Protein AF-0000000084381155 (afdb_homodimer)

Secondary structure (DSSP, 8-state):
----HHHHHHHHHHHHTTSSSHHHHHHHHHHHHHHHHHTT-----GGGT---SSS-EEEEEEEETTTTEEEEEEEE-TT-EEEEE--TT--EEEEEEESEEEEEEEEEEEEETTEEEEEEEEEEEEETT-EEEE-TTS--EEEE---SSS-EEEEEEESS---EEEEEEE-TTS-EEEEEEE-----/----HHHHHHHHHHHHTTSSSHHHHHHHHHHHHHHHHHTT-----GGGT---SSS-EEEEEEEETTTTEEEEEEEE-TT-EEEEE--TT--EEEEEEESEEEEEEEEEEEEETTEEEEEEEEEEEEETT-EEEE-TTS--EEEE---SSS-EEEEEEESS---EEEEEEE-TTS-EEEEEEE-----

Structure (mmCIF, N/CA/C/O backbone):
data_AF-0000000084381155-model_v1
#
loop_
_entity.id
_entity.type
_entity.pdbx_description
1 polymer 'Cysteine dioxygenase'
#
loop_
_atom_site.group_PDB
_atom_site.id
_atom_site.type_symbol
_atom_site.label_atom_id
_atom_site.label_alt_id
_atom_site.label_comp_id
_atom_site.label_asym_id
_atom_site.label_entity_id
_atom_site.label_seq_id
_atom_site.pdbx_PDB_ins_code
_atom_site.Cartn_x
_atom_site.Cartn_y
_atom_site.Cartn_z
_atom_site.occupancy
_atom_site.B_iso_or_equiv
_atom_site.auth_seq_id
_atom_site.auth_comp_id
_atom_site.auth_asym_id
_atom_site.auth_atom_id
_atom_site.pdbx_PDB_model_num
ATOM 1 N N . MET A 1 1 ? 22.297 26.422 -3.588 1 32.41 1 MET A N 1
ATOM 2 C CA . MET A 1 1 ? 21.406 26.703 -2.465 1 32.41 1 MET A CA 1
ATOM 3 C C . MET A 1 1 ? 20.812 25.406 -1.917 1 32.41 1 MET A C 1
ATOM 5 O O . MET A 1 1 ? 20.344 24.547 -2.682 1 32.41 1 MET A O 1
ATOM 9 N N . SER A 1 2 ? 21.297 24.828 -0.887 1 40.78 2 SER A N 1
ATOM 10 C CA . SER A 1 2 ? 20.906 23.578 -0.254 1 40.78 2 SER A CA 1
ATOM 11 C C . SER A 1 2 ? 19.391 23.391 -0.283 1 40.78 2 SER A C 1
ATOM 13 O O . SER A 1 2 ? 18.656 24.141 0.372 1 40.78 2 SER A O 1
ATOM 15 N N . SER A 1 3 ? 18.766 23.188 -1.444 1 52.44 3 SER A N 1
ATOM 16 C CA . SER A 1 3 ? 17.328 23.188 -1.675 1 52.44 3 SER A CA 1
ATOM 17 C C . SER A 1 3 ? 16.594 22.5 -0.533 1 52.44 3 SER A C 1
ATOM 19 O O . SER A 1 3 ? 16.953 21.406 -0.113 1 52.44 3 SER A O 1
ATOM 21 N N . ASN A 1 4 ? 15.984 23.297 0.462 1 76.81 4 ASN A N 1
ATOM 22 C CA . ASN A 1 4 ? 15.227 22.859 1.631 1 76.81 4 ASN A CA 1
ATOM 23 C C . ASN A 1 4 ? 14.07 21.938 1.239 1 76.81 4 ASN A C 1
ATOM 25 O O . ASN A 1 4 ? 13.055 22.406 0.722 1 76.81 4 ASN A O 1
ATOM 29 N N . GLY A 1 5 ? 14.367 20.703 1.06 1 84.44 5 GLY A N 1
ATOM 30 C CA . GLY A 1 5 ? 13.414 19.688 0.633 1 84.44 5 GLY A CA 1
ATOM 31 C C . GLY A 1 5 ? 12.07 19.797 1.33 1 84.44 5 GLY A C 1
ATOM 32 O O . GLY A 1 5 ? 11.023 19.562 0.719 1 84.44 5 GLY A O 1
ATOM 33 N N . THR A 1 6 ? 12.102 20.328 2.506 1 89 6 THR A N 1
ATOM 34 C CA . THR A 1 6 ? 10.859 20.531 3.246 1 89 6 THR A CA 1
ATOM 35 C C . THR A 1 6 ? 10.039 21.656 2.643 1 89 6 THR A C 1
ATOM 37 O O . THR A 1 6 ? 8.82 21.562 2.516 1 89 6 THR A O 1
ATOM 40 N N . ALA A 1 7 ? 10.672 22.734 2.307 1 93.06 7 ALA A N 1
ATOM 41 C CA . ALA A 1 7 ? 10 23.844 1.646 1 93.06 7 ALA A CA 1
ATOM 42 C C . ALA A 1 7 ? 9.391 23.406 0.316 1 93.06 7 ALA A C 1
ATOM 44 O O . ALA A 1 7 ? 8.289 23.828 -0.037 1 93.06 7 ALA A O 1
ATOM 45 N N . GLU A 1 8 ? 10.172 22.641 -0.375 1 95.25 8 GLU A N 1
ATOM 46 C CA . GLU A 1 8 ? 9.672 22.125 -1.645 1 95.25 8 GLU A CA 1
ATOM 47 C C . GLU A 1 8 ? 8.453 21.234 -1.433 1 95.25 8 GLU A C 1
ATOM 49 O O . GLU A 1 8 ? 7.492 21.297 -2.201 1 95.25 8 GLU A O 1
ATOM 54 N N . LEU A 1 9 ? 8.477 20.391 -0.46 1 95.38 9 LEU A N 1
ATOM 55 C CA . LEU A 1 9 ? 7.324 19.547 -0.132 1 95.38 9 LEU A CA 1
ATOM 56 C C . LEU A 1 9 ? 6.094 20.406 0.151 1 95.38 9 LEU A C 1
ATOM 58 O O . LEU A 1 9 ? 5.012 20.125 -0.371 1 95.38 9 LEU A O 1
ATOM 62 N N . ILE A 1 10 ? 6.27 21.375 0.961 1 96.19 10 ILE A N 1
ATOM 63 C CA . ILE A 1 10 ? 5.164 22.266 1.331 1 96.19 10 ILE A CA 1
ATOM 64 C C . ILE A 1 10 ? 4.582 22.906 0.079 1 96.19 10 ILE A C 1
ATOM 66 O O . ILE A 1 10 ? 3.361 22.953 -0.095 1 96.19 10 ILE A O 1
ATOM 70 N N . ARG A 1 11 ? 5.406 23.375 -0.776 1 96.88 11 ARG A N 1
ATOM 71 C CA . ARG A 1 11 ? 4.957 23.984 -2.023 1 96.88 11 ARG A CA 1
ATOM 72 C C . ARG A 1 11 ? 4.137 23 -2.852 1 96.88 11 ARG A C 1
ATOM 74 O O . ARG A 1 11 ? 3.066 23.344 -3.355 1 96.88 11 ARG A O 1
ATOM 81 N N . LEU A 1 12 ? 4.605 21.859 -3.014 1 97.19 12 LEU A N 1
ATOM 82 C CA . LEU A 1 12 ? 3.947 20.844 -3.822 1 97.19 12 LEU A CA 1
ATOM 83 C C . LEU A 1 12 ? 2.609 20.438 -3.209 1 97.19 12 LEU A C 1
ATOM 85 O O . LEU A 1 12 ? 1.633 20.219 -3.928 1 97.19 12 LEU A O 1
ATOM 89 N N . VAL A 1 13 ? 2.555 20.312 -1.881 1 98.06 13 VAL A N 1
ATOM 90 C CA . VAL A 1 13 ? 1.302 20 -1.201 1 98.06 13 VAL A CA 1
ATOM 91 C C . VAL A 1 13 ? 0.294 21.125 -1.441 1 98.06 13 VAL A C 1
ATOM 93 O O . VAL A 1 13 ? -0.877 20.859 -1.73 1 98.06 13 VAL A O 1
ATOM 96 N N . GLU A 1 14 ? 0.704 22.328 -1.329 1 97.62 14 GLU A N 1
ATOM 97 C CA . GLU A 1 14 ? -0.17 23.484 -1.556 1 97.62 14 GLU A CA 1
ATOM 98 C C . GLU A 1 14 ? -0.752 23.453 -2.967 1 97.62 14 GLU A C 1
ATOM 100 O O . GLU A 1 14 ? -1.929 23.781 -3.162 1 97.62 14 GLU A O 1
ATOM 105 N N . GLU A 1 15 ? 0.039 23.125 -3.871 1 97.75 15 GLU A N 1
ATOM 106 C CA . GLU A 1 15 ? -0.428 23.016 -5.25 1 97.75 15 GLU A CA 1
ATOM 107 C C . GLU A 1 15 ? -1.426 21.859 -5.395 1 97.75 15 GLU A C 1
ATOM 109 O O . GLU A 1 15 ? -2.43 22 -6.098 1 97.75 15 GLU A O 1
ATOM 114 N N . ALA A 1 16 ? -1.156 20.797 -4.766 1 98.06 16 ALA A N 1
ATOM 115 C CA . ALA A 1 16 ? -1.975 19.594 -4.898 1 98.06 16 ALA A CA 1
ATOM 116 C C . ALA A 1 16 ? -3.361 19.812 -4.297 1 98.06 16 ALA A C 1
ATOM 118 O O . ALA A 1 16 ? -4.359 19.312 -4.832 1 98.06 16 ALA A O 1
ATOM 119 N N . VAL A 1 17 ? -3.445 20.469 -3.18 1 97.31 17 VAL A N 1
ATOM 120 C CA . VAL A 1 17 ? -4.715 20.609 -2.469 1 97.31 17 VAL A CA 1
ATOM 121 C C . VAL A 1 17 ? -5.652 21.516 -3.25 1 97.31 17 VAL A C 1
ATOM 123 O O . VAL A 1 17 ? -6.836 21.625 -2.93 1 97.31 17 VAL A O 1
ATOM 126 N N . ASP A 1 18 ? -5.168 22.172 -4.297 1 95.06 18 ASP A N 1
ATOM 127 C CA . ASP A 1 18 ? -5.988 23.031 -5.156 1 95.06 18 ASP A CA 1
ATOM 128 C C . ASP A 1 18 ? -6.676 22.203 -6.246 1 95.06 18 ASP A C 1
ATOM 130 O O . ASP A 1 18 ? -7.488 22.734 -7.008 1 95.06 18 ASP A O 1
ATOM 134 N N . GLN A 1 19 ? -6.406 20.969 -6.305 1 91.88 19 GLN A N 1
ATOM 135 C CA . GLN A 1 19 ? -7.031 20.109 -7.301 1 91.88 19 GLN A CA 1
ATOM 136 C C . GLN A 1 19 ? -8.523 19.938 -7.02 1 91.88 19 GLN A C 1
ATOM 138 O O . GLN A 1 19 ? -8.984 20.219 -5.918 1 91.88 19 GLN A O 1
ATOM 143 N N . ASP A 1 20 ? -9.203 19.359 -7.969 1 90.19 20 ASP A N 1
ATOM 144 C CA . ASP A 1 20 ? -10.656 19.359 -7.965 1 90.19 20 ASP A CA 1
ATOM 145 C C . ASP A 1 20 ? -11.211 18.188 -7.156 1 90.19 20 ASP A C 1
ATOM 147 O O . ASP A 1 20 ? -12.383 18.188 -6.785 1 90.19 20 ASP A O 1
ATOM 151 N N . SER A 1 21 ? -10.453 17.203 -7.016 1 93.5 21 SER A N 1
ATOM 152 C CA . SER A 1 21 ? -10.945 16.031 -6.305 1 93.5 21 SER A CA 1
ATOM 153 C C . SER A 1 21 ? -9.93 15.531 -5.281 1 93.5 21 SER A C 1
ATOM 155 O O . SER A 1 21 ? -8.727 15.734 -5.445 1 93.5 21 SER A O 1
ATOM 157 N N . VAL A 1 22 ? -10.414 14.898 -4.254 1 94.62 22 VAL A N 1
ATOM 158 C CA . VAL A 1 22 ? -9.57 14.312 -3.215 1 94.62 22 VAL A CA 1
ATOM 159 C C . VAL A 1 22 ? -8.633 13.273 -3.832 1 94.62 22 VAL A C 1
ATOM 161 O O . VAL A 1 22 ? -7.449 13.219 -3.494 1 94.62 22 VAL A O 1
ATOM 164 N N . ALA A 1 23 ? -9.18 12.484 -4.746 1 93.38 23 ALA A N 1
ATOM 165 C CA . ALA A 1 23 ? -8.391 11.438 -5.395 1 93.38 23 ALA A CA 1
ATOM 166 C C . ALA A 1 23 ? -7.188 12.031 -6.117 1 93.38 23 ALA A C 1
ATOM 168 O O . ALA A 1 23 ? -6.07 11.516 -6 1 93.38 23 ALA A O 1
ATOM 169 N N . ALA A 1 24 ? -7.387 13.078 -6.824 1 95.19 24 ALA A N 1
ATOM 170 C CA . ALA A 1 24 ? -6.301 13.742 -7.539 1 95.19 24 ALA A CA 1
ATOM 171 C C . ALA A 1 24 ? -5.297 14.352 -6.566 1 95.19 24 ALA A C 1
ATOM 173 O O . ALA A 1 24 ? -4.086 14.32 -6.809 1 95.19 24 ALA A O 1
ATOM 174 N N . THR A 1 25 ? -5.789 14.953 -5.52 1 97.75 25 THR A N 1
ATOM 175 C CA . THR A 1 25 ? -4.953 15.586 -4.508 1 97.75 25 THR A CA 1
ATOM 176 C C . THR A 1 25 ? -4 14.578 -3.883 1 97.75 25 THR A C 1
ATOM 178 O O . THR A 1 25 ? -2.783 14.781 -3.877 1 97.75 25 THR A O 1
ATOM 181 N N . VAL A 1 26 ? -4.52 13.445 -3.438 1 98 26 VAL A N 1
ATOM 182 C CA . VAL A 1 26 ? -3.691 12.492 -2.713 1 98 26 VAL A CA 1
ATOM 183 C C . VAL A 1 26 ? -2.725 11.812 -3.68 1 98 26 VAL A C 1
ATOM 185 O O . VAL A 1 26 ? -1.597 11.477 -3.307 1 98 26 VAL A O 1
ATOM 188 N N . GLU A 1 27 ? -3.152 11.602 -4.883 1 96.75 27 GLU A N 1
ATOM 189 C CA . GLU A 1 27 ? -2.27 11 -5.879 1 96.75 27 GLU A CA 1
ATOM 190 C C . GLU A 1 27 ? -1.063 11.891 -6.156 1 96.75 27 GLU A C 1
ATOM 192 O O . GLU A 1 27 ? 0.068 11.414 -6.238 1 96.75 27 GLU A O 1
ATOM 197 N N . ALA A 1 28 ? -1.283 13.156 -6.316 1 97.81 28 ALA A N 1
ATOM 198 C CA . ALA A 1 28 ? -0.203 14.102 -6.574 1 97.81 28 ALA A CA 1
ATOM 199 C C . ALA A 1 28 ? 0.763 14.164 -5.395 1 97.81 28 ALA A C 1
ATOM 201 O O . ALA A 1 28 ? 1.981 14.141 -5.578 1 97.81 28 ALA A O 1
ATOM 202 N N . ILE A 1 29 ? 0.241 14.266 -4.219 1 98.62 29 ILE A N 1
ATOM 203 C CA . ILE A 1 29 ? 1.073 14.352 -3.025 1 98.62 29 ILE A CA 1
ATOM 204 C C . ILE A 1 29 ? 1.896 13.07 -2.877 1 98.62 29 ILE A C 1
ATOM 206 O O . ILE A 1 29 ? 3.092 13.133 -2.58 1 98.62 29 ILE A O 1
ATOM 210 N N . LYS A 1 30 ? 1.232 11.953 -3.057 1 98.56 30 LYS A N 1
ATOM 211 C CA . LYS A 1 30 ? 1.895 10.656 -2.941 1 98.56 30 LYS A CA 1
ATOM 212 C C . LYS A 1 30 ? 3.088 10.562 -3.889 1 98.56 30 LYS A C 1
ATOM 214 O O . LYS A 1 30 ? 4.195 10.227 -3.469 1 98.56 30 LYS A O 1
ATOM 219 N N . ALA A 1 31 ? 2.873 10.875 -5.121 1 97.56 31 ALA A N 1
ATOM 220 C CA . ALA A 1 31 ? 3.924 10.797 -6.129 1 97.56 31 ALA A CA 1
ATOM 221 C C . ALA A 1 31 ? 5.078 11.742 -5.793 1 97.56 31 ALA A C 1
ATOM 223 O O . ALA A 1 31 ? 6.246 11.352 -5.859 1 97.56 31 ALA A O 1
ATOM 224 N N . ASP A 1 32 ? 4.754 12.953 -5.469 1 97.69 32 ASP A N 1
ATOM 225 C CA . ASP A 1 32 ? 5.766 13.953 -5.145 1 97.69 32 ASP A CA 1
ATOM 226 C C . ASP A 1 32 ? 6.559 13.547 -3.902 1 97.69 32 ASP A C 1
ATOM 228 O O . ASP A 1 32 ? 7.777 13.727 -3.852 1 97.69 32 ASP A O 1
ATOM 232 N N . LEU A 1 33 ? 5.859 13.055 -2.924 1 98.12 33 LEU A N 1
ATOM 233 C CA . LEU A 1 33 ? 6.504 12.633 -1.683 1 98.12 33 LEU A CA 1
ATOM 234 C C . LEU A 1 33 ? 7.496 11.508 -1.938 1 98.12 33 LEU A C 1
ATOM 236 O O . LEU A 1 33 ? 8.633 11.547 -1.45 1 98.12 33 LEU A O 1
ATOM 240 N N . CYS A 1 34 ? 7.117 10.523 -2.697 1 97.94 34 CYS A N 1
ATOM 241 C CA . CYS A 1 34 ? 8.016 9.438 -3.068 1 97.94 34 CYS A CA 1
ATOM 242 C C . CYS A 1 34 ? 9.258 9.969 -3.766 1 97.94 34 CYS A C 1
ATOM 244 O O . CYS A 1 34 ? 10.383 9.625 -3.395 1 97.94 34 CYS A O 1
ATOM 246 N N . LYS A 1 35 ? 9.039 10.812 -4.699 1 96.25 35 LYS A N 1
ATOM 247 C CA . LYS A 1 35 ? 10.148 11.359 -5.477 1 96.25 35 LYS A CA 1
ATOM 248 C C . LYS A 1 35 ? 11.125 12.125 -4.578 1 96.25 35 LYS A C 1
ATOM 250 O O . LYS A 1 35 ? 12.336 11.93 -4.672 1 96.25 35 LYS A O 1
ATOM 255 N N . LEU A 1 36 ? 10.656 12.969 -3.738 1 96.94 36 LEU A N 1
ATOM 256 C CA . LEU A 1 36 ? 11.492 13.805 -2.887 1 96.94 36 LEU A CA 1
ATOM 257 C C . LEU A 1 36 ? 12.289 12.953 -1.899 1 96.94 36 LEU A C 1
ATOM 259 O O . LEU A 1 36 ? 13.461 13.234 -1.637 1 96.94 36 LEU A O 1
ATOM 263 N N . ILE A 1 37 ? 11.648 11.922 -1.36 1 96.5 37 ILE A N 1
ATOM 264 C CA . ILE A 1 37 ? 12.344 11.086 -0.389 1 96.5 37 ILE A CA 1
ATOM 265 C C . ILE A 1 37 ? 13.406 10.25 -1.099 1 96.5 37 ILE A C 1
ATOM 267 O O . ILE A 1 37 ? 14.539 10.148 -0.627 1 96.5 37 ILE A O 1
ATOM 271 N N . ARG A 1 38 ? 13.094 9.68 -2.201 1 94.44 38 ARG A N 1
ATOM 272 C CA . ARG A 1 38 ? 14.023 8.82 -2.924 1 94.44 38 ARG A CA 1
ATOM 273 C C . ARG A 1 38 ? 15.234 9.602 -3.416 1 94.44 38 ARG A C 1
ATOM 275 O O . ARG A 1 38 ? 16.344 9.062 -3.518 1 94.44 38 ARG A O 1
ATOM 282 N N . SER A 1 39 ? 15.039 10.844 -3.699 1 94 39 SER A N 1
ATOM 283 C CA . SER A 1 39 ? 16.141 11.68 -4.16 1 94 39 SER A CA 1
ATOM 284 C C . SER A 1 39 ? 16.875 12.312 -2.986 1 94 39 SER A C 1
ATOM 286 O O . SER A 1 39 ? 17.703 13.203 -3.178 1 94 39 SER A O 1
ATOM 288 N N . SER A 1 40 ? 16.547 11.984 -1.817 1 93.06 40 SER A N 1
ATOM 289 C CA . SER A 1 40 ? 17.188 12.445 -0.589 1 93.06 40 SER A CA 1
ATOM 290 C C . SER A 1 40 ? 17.125 13.961 -0.462 1 93.06 40 SER A C 1
ATOM 292 O O . SER A 1 40 ? 18.094 14.594 -0.048 1 93.06 40 SER A O 1
ATOM 294 N N . GLN A 1 41 ? 15.961 14.469 -0.808 1 90.94 41 GLN A N 1
ATOM 295 C CA . GLN A 1 41 ? 15.836 15.922 -0.798 1 90.94 41 GLN A CA 1
ATOM 296 C C . GLN A 1 41 ? 15.164 16.406 0.481 1 90.94 41 GLN A C 1
ATOM 298 O O . GLN A 1 41 ? 15.25 17.594 0.82 1 90.94 41 GLN A O 1
ATOM 303 N N . ILE A 1 42 ? 14.477 15.531 1.139 1 90.44 42 ILE A N 1
ATOM 304 C CA . ILE A 1 42 ? 13.812 15.922 2.379 1 90.44 42 ILE A CA 1
ATOM 305 C C . ILE A 1 42 ? 14.766 15.719 3.557 1 90.44 42 ILE A C 1
ATOM 307 O O . ILE A 1 42 ? 15.172 14.594 3.848 1 90.44 42 ILE A O 1
ATOM 311 N N . ASP A 1 43 ? 15.039 16.781 4.109 1 87.69 43 ASP A N 1
ATOM 312 C CA . ASP A 1 43 ? 15.867 16.75 5.312 1 87.69 43 ASP A CA 1
ATOM 313 C C . ASP A 1 43 ? 15.07 17.203 6.535 1 87.69 43 ASP A C 1
ATOM 315 O O . ASP A 1 43 ? 14.578 18.328 6.582 1 87.69 43 ASP A O 1
ATOM 319 N N . LEU A 1 44 ? 14.922 16.266 7.457 1 90.88 44 LEU A N 1
ATOM 320 C CA . LEU A 1 44 ? 14.203 16.578 8.688 1 90.88 44 LEU A CA 1
ATOM 321 C C . LEU A 1 44 ? 15.172 16.938 9.812 1 90.88 44 LEU A C 1
ATOM 323 O O . LEU A 1 44 ? 16.188 16.25 10 1 90.88 44 LEU A O 1
ATOM 327 N N . PRO A 1 45 ? 14.875 18 10.539 1 88.31 45 PRO A N 1
ATOM 328 C CA . PRO A 1 45 ? 15.703 18.312 11.703 1 88.31 45 PRO A CA 1
ATOM 329 C C . PRO A 1 45 ? 15.758 17.156 12.703 1 88.31 45 PRO A C 1
ATOM 331 O O . PRO A 1 45 ? 14.805 16.375 12.812 1 88.31 45 PRO A O 1
ATOM 334 N N . PRO A 1 46 ? 16.875 17.094 13.422 1 89.62 46 PRO A N 1
ATOM 335 C CA . PRO A 1 46 ? 17.047 15.984 14.367 1 89.62 46 PRO A CA 1
ATOM 336 C C . PRO A 1 46 ? 15.906 15.875 15.375 1 89.62 46 PRO A C 1
ATOM 338 O O . PRO A 1 46 ? 15.555 14.773 15.789 1 89.62 46 PRO A O 1
ATOM 341 N N . GLU A 1 47 ? 15.336 16.953 15.781 1 91.38 47 GLU A N 1
ATOM 342 C CA . GLU A 1 47 ? 14.266 16.922 16.781 1 91.38 47 GLU A CA 1
ATOM 343 C C . GLU A 1 47 ? 13.023 16.234 16.234 1 91.38 47 GLU A C 1
ATOM 345 O O . GLU A 1 47 ? 12.164 15.797 17 1 91.38 47 GLU A O 1
ATOM 350 N N . PHE A 1 48 ? 12.969 16.109 14.961 1 93 48 PHE A N 1
ATOM 351 C CA . PHE A 1 48 ? 11.797 15.492 14.352 1 93 48 PHE A CA 1
ATOM 352 C C . PHE A 1 48 ? 12.008 13.992 14.164 1 93 48 PHE A C 1
ATOM 354 O O . PHE A 1 48 ? 11.07 13.273 13.82 1 93 48 PHE A O 1
ATOM 361 N N . ILE A 1 49 ? 13.164 13.5 14.414 1 93.5 49 ILE A N 1
ATOM 362 C CA . ILE A 1 49 ? 13.398 12.102 14.055 1 93.5 49 ILE A CA 1
ATOM 363 C C . ILE A 1 49 ? 13.82 11.32 15.297 1 93.5 49 ILE A C 1
ATOM 365 O O . ILE A 1 49 ? 14.219 10.156 15.203 1 93.5 49 ILE A O 1
ATOM 369 N N . THR A 1 50 ? 13.766 11.898 16.422 1 93.38 50 THR A N 1
ATOM 370 C CA . THR A 1 50 ? 14.133 11.227 17.656 1 93.38 50 THR A CA 1
ATOM 371 C C . THR A 1 50 ? 12.938 10.484 18.25 1 93.38 50 THR A C 1
ATOM 373 O O . THR A 1 50 ? 11.891 11.086 18.516 1 93.38 50 THR A O 1
ATOM 376 N N . PRO A 1 51 ? 13.094 9.18 18.453 1 94.31 51 PRO A N 1
ATOM 377 C CA . PRO A 1 51 ? 11.992 8.461 19.094 1 94.31 51 PRO A CA 1
ATOM 378 C C . PRO A 1 51 ? 11.781 8.883 20.547 1 94.31 51 PRO A C 1
ATOM 380 O O . PRO A 1 51 ? 12.672 9.484 21.156 1 94.31 51 PRO A O 1
ATOM 383 N N . VAL A 1 52 ? 10.641 8.664 21.047 1 93.44 52 VAL A N 1
ATOM 384 C CA . VAL A 1 52 ? 10.344 8.859 22.469 1 93.44 52 VAL A CA 1
ATOM 385 C C . VAL A 1 52 ? 9.945 7.527 23.094 1 93.44 52 VAL A C 1
ATOM 387 O O . VAL A 1 52 ? 9.602 6.574 22.391 1 93.44 52 VAL A O 1
ATOM 390 N N . ASP A 1 53 ? 9.984 7.453 24.375 1 90.44 53 ASP A N 1
ATOM 391 C CA . ASP A 1 53 ? 9.68 6.215 25.078 1 90.44 53 ASP A CA 1
ATOM 392 C C . ASP A 1 53 ? 8.172 6.031 25.25 1 90.44 53 ASP A C 1
ATOM 394 O O . ASP A 1 53 ? 7.449 7 25.484 1 90.44 53 ASP A O 1
ATOM 398 N N . GLY A 1 54 ? 7.762 4.777 25.156 1 92.06 54 GLY A N 1
ATOM 399 C CA . GLY A 1 54 ? 6.422 4.402 25.578 1 92.06 54 GLY A CA 1
ATOM 400 C C . GLY A 1 54 ? 5.398 4.473 24.469 1 92.06 54 GLY A C 1
ATOM 401 O O . GLY A 1 54 ? 4.418 3.723 24.469 1 92.06 54 GLY A O 1
ATOM 402 N N . HIS A 1 55 ? 5.566 5.461 23.578 1 94.69 55 HIS A N 1
ATOM 403 C CA . HIS A 1 55 ? 4.609 5.598 22.484 1 94.69 55 HIS A CA 1
ATOM 404 C C . HIS A 1 55 ? 5.273 6.172 21.234 1 94.69 55 HIS A C 1
ATOM 406 O O . HIS A 1 55 ? 6.406 6.656 21.297 1 94.69 55 HIS A O 1
ATOM 412 N N . TYR A 1 56 ? 4.621 6.039 20.125 1 97.31 56 TYR A N 1
ATOM 413 C CA . TYR A 1 56 ? 5.145 6.711 18.938 1 97.31 56 TYR A CA 1
ATOM 414 C C . TYR A 1 56 ? 5 8.227 19.062 1 97.31 56 TYR A C 1
ATOM 416 O O . TYR A 1 56 ? 4.031 8.719 19.641 1 97.31 56 TYR A O 1
ATOM 424 N N . ALA A 1 57 ? 5.879 8.953 18.469 1 97.5 57 ALA A N 1
ATOM 425 C CA . ALA A 1 57 ? 5.871 10.414 18.594 1 97.5 57 ALA A CA 1
ATOM 426 C C . ALA A 1 57 ? 5.215 11.062 17.391 1 97.5 57 ALA A C 1
ATOM 428 O O . ALA A 1 57 ? 5.402 10.609 16.25 1 97.5 57 ALA A O 1
ATOM 429 N N . ARG A 1 58 ? 4.516 12.086 17.656 1 97.62 58 ARG A N 1
ATOM 430 C CA . ARG A 1 58 ? 3.928 12.969 16.656 1 97.62 58 ARG A CA 1
ATOM 431 C C . ARG A 1 58 ? 4.484 14.383 16.766 1 97.62 58 ARG A C 1
ATOM 433 O O . ARG A 1 58 ? 4.441 14.984 17.844 1 97.62 58 ARG A O 1
ATOM 440 N N . ARG A 1 59 ? 4.988 14.906 15.641 1 97.56 59 ARG A N 1
ATOM 441 C CA . ARG A 1 59 ? 5.508 16.266 15.633 1 97.56 59 ARG A CA 1
ATOM 442 C C . ARG A 1 59 ? 4.996 17.047 14.422 1 97.56 59 ARG A C 1
ATOM 444 O O . ARG A 1 59 ? 5.195 16.625 13.281 1 97.56 59 ARG A O 1
ATOM 451 N N . LEU A 1 60 ? 4.348 18.188 14.719 1 97 60 LEU A N 1
ATOM 452 C CA . LEU A 1 60 ? 3.789 19.016 13.656 1 97 60 LEU A CA 1
ATOM 453 C C . LEU A 1 60 ? 4.895 19.75 12.898 1 97 60 LEU A C 1
ATOM 455 O O . LEU A 1 60 ? 5.609 20.578 13.469 1 97 60 LEU A O 1
ATOM 459 N N . LEU A 1 61 ? 5.02 19.453 11.688 1 95.94 61 LEU A N 1
ATOM 460 C CA . LEU A 1 61 ? 6.023 20.094 10.836 1 95.94 61 LEU A CA 1
ATOM 461 C C . LEU A 1 61 ? 5.484 21.375 10.227 1 95.94 61 LEU A C 1
ATOM 463 O O . LEU A 1 61 ? 6.203 22.375 10.148 1 95.94 61 LEU A O 1
ATOM 467 N N . HIS A 1 62 ? 4.223 21.297 9.75 1 96.25 62 HIS A N 1
ATOM 468 C CA . HIS A 1 62 ? 3.605 22.438 9.078 1 96.25 62 HIS A CA 1
ATOM 469 C C . HIS A 1 62 ? 2.09 22.281 9.023 1 96.25 62 HIS A C 1
ATOM 471 O O . HIS A 1 62 ? 1.573 21.172 8.914 1 96.25 62 HIS A O 1
ATOM 477 N N . LYS A 1 63 ? 1.385 23.375 9.141 1 97.31 63 LYS A N 1
ATOM 478 C CA . LYS A 1 63 ? -0.05 23.375 8.867 1 97.31 63 LYS A CA 1
ATOM 479 C C . LYS A 1 63 ? -0.474 24.656 8.172 1 97.31 63 LYS A C 1
ATOM 481 O O . LYS A 1 63 ? 0.152 25.703 8.352 1 97.31 63 LYS A O 1
ATOM 486 N N . ASN A 1 64 ? -1.443 24.578 7.336 1 97.69 64 ASN A N 1
ATOM 487 C CA . ASN A 1 64 ? -2.119 25.688 6.691 1 97.69 64 ASN A CA 1
ATOM 488 C C . ASN A 1 64 ? -3.635 25.594 6.836 1 97.69 64 ASN A C 1
ATOM 490 O O . ASN A 1 64 ? -4.281 24.812 6.129 1 97.69 64 ASN A O 1
ATOM 494 N N . GLU A 1 65 ? -4.172 26.359 7.707 1 95.88 65 GLU A N 1
ATOM 495 C CA . GLU A 1 65 ? -5.602 26.312 8.008 1 95.88 65 GLU A CA 1
ATOM 496 C C . GLU A 1 65 ? -6.434 26.781 6.82 1 95.88 65 GLU A C 1
ATOM 498 O O . GLU A 1 65 ? -7.496 26.219 6.543 1 95.88 65 GLU A O 1
ATOM 503 N N . GLU A 1 66 ? -6.016 27.734 6.117 1 95.75 66 GLU A N 1
ATOM 504 C CA . GLU A 1 66 ? -6.738 28.281 4.969 1 95.75 66 GLU A CA 1
ATOM 505 C C . GLU A 1 66 ? -6.824 27.25 3.84 1 95.75 66 GLU A C 1
ATOM 507 O O . GLU A 1 66 ? -7.887 27.062 3.248 1 95.75 66 GLU A O 1
ATOM 512 N N . LYS A 1 67 ? -5.719 26.562 3.635 1 95.88 67 LYS A N 1
ATOM 513 C CA . LYS A 1 67 ? -5.664 25.578 2.566 1 95.88 67 LYS A CA 1
ATOM 514 C C . LYS A 1 67 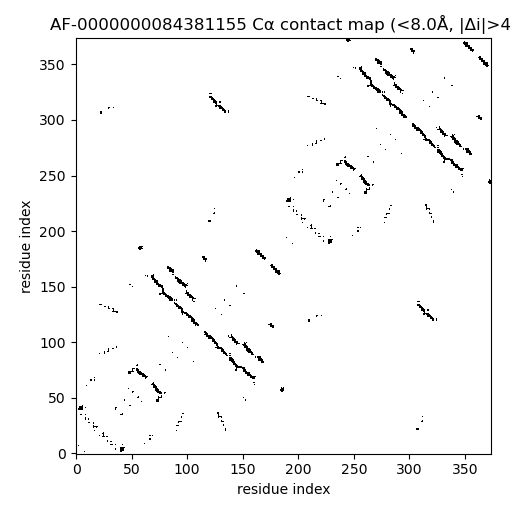? -6.188 24.219 3.043 1 95.88 67 LYS A C 1
ATOM 516 O O . LYS A 1 67 ? -6.477 23.344 2.232 1 95.88 67 LYS A O 1
ATOM 521 N N . GLY A 1 68 ? -6.301 24.078 4.352 1 96.12 68 GLY A N 1
ATOM 522 C CA . GLY A 1 68 ? -6.973 22.906 4.918 1 96.12 68 GLY A CA 1
ATOM 523 C C . GLY A 1 68 ? -6.109 21.672 4.922 1 96.12 68 GLY A C 1
ATOM 524 O O . GLY A 1 68 ? -6.551 20.594 4.492 1 96.12 68 GLY A O 1
ATOM 525 N N . TYR A 1 69 ? -4.828 21.781 5.301 1 98.19 69 TYR A N 1
ATOM 526 C CA . TYR A 1 69 ? -3.992 20.594 5.422 1 98.19 69 TYR A CA 1
ATOM 527 C C . TYR A 1 69 ? -2.961 20.766 6.531 1 98.19 69 TYR A C 1
ATOM 529 O O . TYR A 1 69 ? -2.752 21.875 7.031 1 98.19 69 TYR A O 1
ATOM 537 N N . SER A 1 70 ? -2.32 19.672 6.941 1 98.19 70 SER A N 1
ATOM 538 C CA . SER A 1 70 ? -1.208 19.656 7.887 1 98.19 70 SER A CA 1
ATOM 539 C C . SER A 1 70 ? -0.223 18.547 7.566 1 98.19 70 SER A C 1
ATOM 541 O O . SER A 1 70 ? -0.576 17.562 6.895 1 98.19 70 SER A O 1
ATOM 543 N N . ILE A 1 71 ? 0.971 18.703 7.984 1 97.88 71 ILE A N 1
ATOM 544 C CA . ILE A 1 71 ? 2.047 17.734 7.824 1 97.88 71 ILE A CA 1
ATOM 545 C C . ILE A 1 71 ? 2.611 17.359 9.195 1 97.88 71 ILE A C 1
ATOM 547 O O . ILE A 1 71 ? 3.082 18.234 9.938 1 97.88 71 ILE A O 1
ATOM 551 N N . VAL A 1 72 ? 2.588 16.125 9.5 1 97.81 72 VAL A N 1
ATOM 552 C CA . VAL A 1 72 ? 3.051 15.609 10.781 1 97.81 72 VAL A CA 1
ATOM 553 C C . VAL A 1 72 ? 4.145 14.57 10.555 1 97.81 72 VAL A C 1
ATOM 555 O O . VAL A 1 72 ? 4.008 13.688 9.703 1 97.81 72 VAL A O 1
ATOM 558 N N . VAL A 1 73 ? 5.25 14.672 11.297 1 98 73 VAL A N 1
ATOM 559 C CA . VAL A 1 73 ? 6.289 13.648 11.32 1 98 73 VAL A CA 1
ATOM 560 C C . VAL A 1 73 ? 6.047 12.703 12.5 1 98 73 VAL A C 1
ATOM 562 O O . VAL A 1 73 ? 5.832 13.148 13.625 1 98 73 VAL A O 1
ATOM 565 N N . MET A 1 74 ? 6.078 11.453 12.188 1 98.44 74 MET A N 1
ATOM 566 C CA . MET A 1 74 ? 5.902 10.469 13.25 1 98.44 74 MET A CA 1
ATOM 567 C C . MET A 1 74 ? 7.129 9.57 13.367 1 98.44 74 MET A C 1
ATOM 569 O O . MET A 1 74 ? 7.691 9.141 12.359 1 98.44 74 MET A O 1
ATOM 573 N N . THR A 1 75 ? 7.57 9.352 14.57 1 98.38 75 THR A N 1
ATOM 574 C CA . THR A 1 75 ? 8.648 8.414 14.859 1 98.38 75 THR A CA 1
ATOM 575 C C . THR A 1 75 ? 8.125 7.211 15.633 1 98.38 75 THR A C 1
ATOM 577 O O . THR A 1 75 ? 7.418 7.367 16.641 1 98.38 75 THR A O 1
ATOM 580 N N . TRP A 1 76 ? 8.477 6.109 15.141 1 98.38 76 TRP A N 1
ATOM 581 C CA . TRP A 1 76 ? 8.055 4.832 15.703 1 98.38 76 TRP A CA 1
ATOM 582 C C . TRP A 1 76 ? 9.242 4.066 16.281 1 98.38 76 TRP A C 1
ATOM 584 O O . TRP A 1 76 ? 10.141 3.656 15.531 1 98.38 76 TRP A O 1
ATOM 594 N N . GLY A 1 77 ? 9.32 3.896 17.594 1 97.69 77 GLY A N 1
ATOM 595 C CA . GLY A 1 77 ? 10.32 2.996 18.141 1 97.69 77 GLY A CA 1
ATOM 596 C C . GLY A 1 77 ? 10.148 1.562 17.672 1 97.69 77 GLY A C 1
ATOM 597 O O . GLY A 1 77 ? 9.164 1.23 17.016 1 97.69 77 GLY A O 1
ATOM 598 N N . PRO A 1 78 ? 11.172 0.697 18.047 1 97.38 78 PRO A N 1
ATOM 599 C CA . PRO A 1 78 ? 11.078 -0.709 17.656 1 97.38 78 PRO A CA 1
ATOM 600 C C . PRO A 1 78 ? 9.766 -1.364 18.078 1 97.38 78 PRO A C 1
ATOM 602 O O . PRO A 1 78 ? 9.422 -1.347 19.266 1 97.38 78 PRO A O 1
ATOM 605 N N . GLY A 1 79 ? 8.938 -1.835 17.031 1 97.06 79 GLY A N 1
ATOM 606 C CA . GLY A 1 79 ? 7.738 -2.604 17.312 1 97.06 79 GLY A CA 1
ATOM 607 C C . GLY A 1 79 ? 6.547 -1.738 17.672 1 97.06 79 GLY A C 1
ATOM 608 O O . GLY A 1 79 ? 5.438 -2.244 17.859 1 97.06 79 GLY A O 1
ATOM 609 N N . GLN A 1 80 ? 6.691 -0.442 17.797 1 97.94 80 GLN A N 1
ATOM 610 C CA . GLN A 1 80 ? 5.582 0.439 18.156 1 97.94 80 GLN A CA 1
ATOM 611 C C . GLN A 1 80 ? 4.535 0.484 17.047 1 97.94 80 GLN A C 1
ATOM 613 O O . GLN A 1 80 ? 4.871 0.359 15.867 1 97.94 80 GLN A O 1
ATOM 618 N N . ASN A 1 81 ? 3.268 0.681 17.422 1 97.44 81 ASN A N 1
ATOM 619 C CA . ASN A 1 81 ? 2.178 0.712 16.453 1 97.44 81 ASN A CA 1
ATOM 620 C C . ASN A 1 81 ? 1.007 1.553 16.953 1 97.44 81 ASN A C 1
ATOM 622 O O . ASN A 1 81 ? 0.968 1.938 18.125 1 97.44 81 ASN A O 1
ATOM 626 N N . ALA A 1 82 ? 0.173 1.937 16.047 1 97.38 82 ALA A N 1
ATOM 627 C CA . ALA A 1 82 ? -1.16 2.473 16.312 1 97.38 82 ALA A CA 1
ATOM 628 C C . ALA A 1 82 ? -2.238 1.443 15.984 1 97.38 82 ALA A C 1
ATOM 630 O O . ALA A 1 82 ? -2.262 0.884 14.883 1 97.38 82 ALA A O 1
ATOM 631 N N . PRO A 1 83 ? -3.111 1.19 16.969 1 97.06 83 PRO A N 1
ATOM 632 C CA . PRO A 1 83 ? -4.188 0.234 16.703 1 97.06 83 PRO A CA 1
ATOM 633 C C . PRO A 1 83 ? -5.188 0.746 15.664 1 97.06 83 PRO A C 1
ATOM 635 O O . PRO A 1 83 ? -5.02 1.843 15.125 1 97.06 83 PRO A O 1
ATOM 638 N N . ILE A 1 84 ? -6.203 -0.072 15.297 1 98.06 84 ILE A N 1
ATOM 639 C CA . ILE A 1 84 ? -7.223 0.318 14.328 1 98.06 84 ILE A CA 1
ATOM 640 C C . ILE A 1 84 ? -7.793 1.684 14.703 1 98.06 84 ILE A C 1
ATOM 642 O O . ILE A 1 84 ? -8.211 1.897 15.844 1 98.06 84 ILE A O 1
ATOM 646 N N . HIS A 1 85 ? -7.805 2.557 13.805 1 98.38 85 HIS A N 1
ATOM 647 C CA . HIS A 1 85 ? -8.297 3.916 14.008 1 98.38 85 HIS A CA 1
ATOM 648 C C . HIS A 1 85 ? -8.766 4.535 12.695 1 98.38 85 HIS A C 1
ATOM 650 O O . HIS A 1 85 ? -8.555 3.963 11.625 1 98.38 85 HIS A O 1
ATOM 656 N N . ASP A 1 86 ? -9.484 5.637 12.812 1 97.5 86 ASP A N 1
ATOM 657 C CA . ASP A 1 86 ? -9.875 6.441 11.656 1 97.5 86 ASP A CA 1
ATOM 658 C C . ASP A 1 86 ? -9.172 7.797 11.672 1 97.5 86 ASP A C 1
ATOM 660 O O . ASP A 1 86 ? -8.32 8.055 12.523 1 97.5 86 ASP A O 1
ATOM 664 N N . HIS A 1 87 ? -9.406 8.609 10.672 1 97.12 87 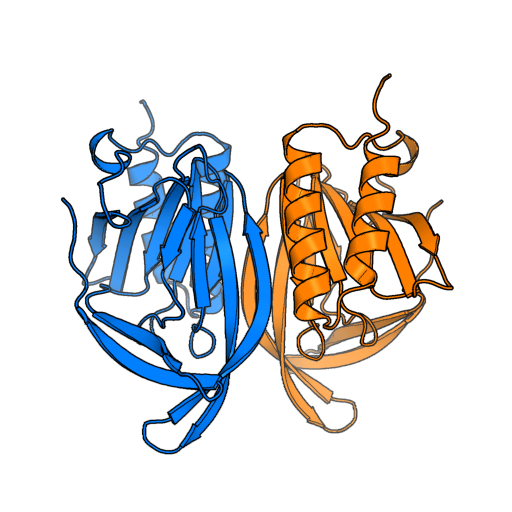HIS A N 1
ATOM 665 C CA . HIS A 1 87 ? -8.812 9.945 10.586 1 97.12 87 HIS A CA 1
ATOM 666 C C . HIS A 1 87 ? -9.883 11.023 10.641 1 97.12 87 HIS A C 1
ATOM 668 O O . HIS A 1 87 ? -9.758 12.062 9.984 1 97.12 87 HIS A O 1
ATOM 674 N N . SER A 1 88 ? -10.977 10.742 11.305 1 95.12 88 SER A N 1
ATOM 675 C CA . SER A 1 88 ? -12.062 11.695 11.5 1 95.12 88 SER A CA 1
ATOM 676 C C . SER A 1 88 ? -12.539 12.266 10.164 1 95.12 88 SER A C 1
ATOM 678 O O . SER A 1 88 ? -12.773 13.477 10.047 1 95.12 88 SER A O 1
ATOM 680 N N . GLY A 1 89 ? -12.555 11.477 9.188 1 94.44 89 GLY A N 1
ATOM 681 C CA . GLY A 1 89 ? -13.109 11.852 7.898 1 94.44 89 GLY A CA 1
ATOM 682 C C . GLY A 1 89 ? -12.109 12.555 7 1 94.44 89 GLY A C 1
ATOM 683 O O . GLY A 1 89 ? -12.453 12.984 5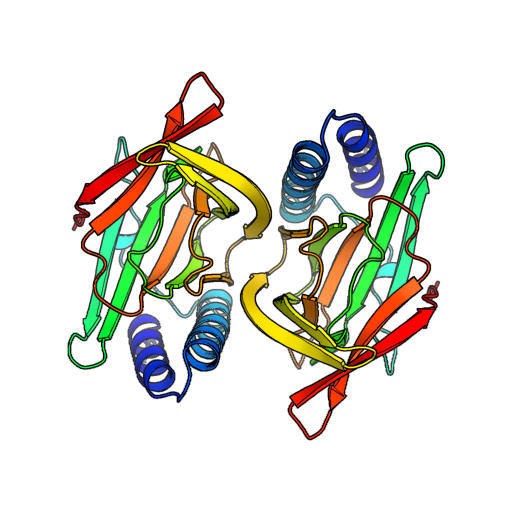.898 1 94.44 89 GLY A O 1
ATOM 684 N N . MET A 1 90 ? -10.859 12.641 7.367 1 96.81 90 MET A N 1
ATOM 685 C CA . MET A 1 90 ? -9.836 13.305 6.57 1 96.81 90 MET A CA 1
ATOM 686 C C . MET A 1 90 ? -9.094 12.305 5.691 1 96.81 90 MET A C 1
ATOM 688 O O . MET A 1 90 ? -8.828 11.18 6.113 1 96.81 90 MET A O 1
ATOM 692 N N . TRP A 1 91 ? -8.789 12.742 4.469 1 97.38 91 TRP A N 1
ATOM 693 C CA . TRP A 1 91 ? -7.824 11.977 3.68 1 97.38 91 TRP A CA 1
ATOM 694 C C . TRP A 1 91 ? -6.422 12.102 4.266 1 97.38 91 TRP A C 1
ATOM 696 O O . TRP A 1 91 ? -6.137 13.031 5.02 1 97.38 91 TRP A O 1
ATOM 706 N N . CYS A 1 92 ? -5.551 11.172 3.955 1 98.44 92 CYS A N 1
ATOM 707 C CA . CYS A 1 92 ? -4.172 11.172 4.434 1 98.44 92 CYS A CA 1
ATOM 708 C C . CYS A 1 92 ? -3.234 10.555 3.4 1 98.44 92 CYS A C 1
ATOM 710 O O . CYS A 1 92 ? -3.604 9.602 2.713 1 98.44 92 CYS A O 1
ATOM 712 N N . VAL A 1 93 ? -2.09 11.141 3.238 1 98.75 93 VAL A N 1
ATOM 713 C CA . VAL A 1 93 ? -0.957 10.516 2.568 1 98.75 93 VAL A CA 1
ATOM 714 C C . VAL A 1 93 ? 0.144 10.211 3.584 1 98.75 93 VAL A C 1
ATOM 716 O O . VAL A 1 93 ? 0.524 11.086 4.371 1 98.75 93 VAL A O 1
ATOM 719 N N . GLU A 1 94 ? 0.637 9.016 3.559 1 98.69 94 GLU A N 1
ATOM 720 C CA . GLU A 1 94 ? 1.698 8.594 4.469 1 98.69 94 GLU A CA 1
ATOM 721 C C . GLU A 1 94 ? 2.934 8.133 3.705 1 98.69 94 GLU A C 1
ATOM 723 O O . GLU A 1 94 ? 2.846 7.238 2.859 1 98.69 94 GLU A O 1
ATOM 728 N N . GLY A 1 95 ? 4.047 8.68 3.986 1 98.69 95 GLY A N 1
ATOM 729 C CA . GLY A 1 95 ? 5.297 8.336 3.326 1 98.69 95 GLY A CA 1
ATOM 730 C C . GLY A 1 95 ? 6.387 7.91 4.293 1 98.69 95 GLY A C 1
ATOM 731 O O . GLY A 1 95 ? 6.496 8.461 5.391 1 98.69 95 GLY A O 1
ATOM 732 N N . VAL A 1 96 ? 7.223 7 3.842 1 98.81 96 VAL A N 1
ATOM 733 C CA . VAL A 1 96 ? 8.281 6.449 4.684 1 98.81 96 VAL A CA 1
ATOM 734 C C . VAL A 1 96 ? 9.586 7.191 4.426 1 98.81 96 VAL A C 1
ATOM 736 O O . VAL A 1 96 ? 10.156 7.102 3.332 1 98.81 96 VAL A O 1
ATOM 739 N N . TRP A 1 97 ? 10.055 7.875 5.414 1 97.81 97 TRP A N 1
ATOM 740 C CA . TRP A 1 97 ? 11.305 8.617 5.32 1 97.81 97 TRP A CA 1
ATOM 741 C C . TRP A 1 97 ? 12.469 7.789 5.859 1 97.81 97 TRP A C 1
ATOM 743 O O . TRP A 1 97 ? 13.594 7.895 5.363 1 97.81 97 TRP A O 1
ATOM 753 N N . GLY A 1 98 ? 12.203 6.977 6.797 1 97.5 98 GLY A N 1
ATOM 754 C CA . GLY A 1 98 ? 13.188 6.082 7.383 1 97.5 98 GLY A CA 1
ATOM 755 C C . GLY A 1 98 ? 12.594 4.77 7.863 1 97.5 98 GLY A C 1
ATOM 756 O O . GLY A 1 98 ? 11.477 4.746 8.391 1 97.5 98 GLY A O 1
ATOM 757 N N . GLY A 1 99 ? 13.422 3.652 7.727 1 97.5 99 GLY A N 1
ATOM 758 C CA . GLY A 1 99 ? 12.922 2.35 8.125 1 97.5 99 GLY A CA 1
ATOM 759 C C . GLY A 1 99 ? 11.805 1.839 7.23 1 97.5 99 GLY A C 1
ATOM 760 O O . GLY A 1 99 ? 11.922 1.887 6.004 1 97.5 99 GLY A O 1
ATOM 761 N N . SER A 1 100 ? 10.789 1.23 7.871 1 98.56 100 SER A N 1
ATOM 762 C CA . SER A 1 100 ? 9.609 0.706 7.184 1 98.56 100 SER A CA 1
ATOM 763 C C . SER A 1 100 ? 8.367 0.811 8.062 1 98.56 100 SER A C 1
ATOM 765 O O . SER A 1 100 ? 8.469 0.923 9.281 1 98.56 100 SER A O 1
ATOM 767 N N . ILE A 1 101 ? 7.238 0.825 7.41 1 98.75 101 ILE A N 1
ATOM 768 C CA . ILE A 1 101 ? 5.973 0.777 8.133 1 98.75 101 ILE A CA 1
ATOM 769 C C . ILE A 1 101 ? 5.098 -0.336 7.559 1 98.75 101 ILE A C 1
ATOM 771 O O . ILE A 1 101 ? 5.234 -0.707 6.391 1 98.75 101 ILE A O 1
ATOM 775 N N . ASP A 1 102 ? 4.305 -0.874 8.383 1 98.75 102 ASP A N 1
ATOM 776 C CA . ASP A 1 102 ? 3.277 -1.849 8.023 1 98.75 102 ASP A CA 1
ATOM 777 C C . ASP A 1 102 ? 1.878 -1.269 8.211 1 98.75 102 ASP A C 1
ATOM 779 O O . ASP A 1 102 ? 1.546 -0.777 9.289 1 98.75 102 ASP A O 1
ATOM 783 N N . VAL A 1 103 ? 1.079 -1.299 7.16 1 98.62 103 VAL A N 1
ATOM 784 C CA . VAL A 1 103 ? -0.273 -0.752 7.191 1 98.62 103 VAL A CA 1
ATOM 785 C C . VAL A 1 103 ? -1.284 -1.854 6.883 1 98.62 103 VAL A C 1
ATOM 787 O O . VAL A 1 103 ? -1.188 -2.52 5.848 1 98.62 103 VAL A O 1
ATOM 790 N N . GLN A 1 104 ? -2.238 -2.041 7.758 1 97.56 104 GLN A N 1
ATOM 791 C CA . GLN A 1 104 ? -3.33 -2.996 7.598 1 97.56 104 GLN A CA 1
ATOM 792 C C . GLN A 1 104 ? -4.672 -2.281 7.473 1 97.56 104 GLN A C 1
ATOM 794 O O . GLN A 1 104 ? -5.105 -1.597 8.398 1 97.56 104 GLN A O 1
ATOM 799 N N . GLN A 1 105 ? -5.305 -2.471 6.363 1 96.62 105 GLN A N 1
ATOM 800 C CA . GLN A 1 105 ? -6.629 -1.893 6.156 1 96.62 105 GLN A CA 1
ATOM 801 C C . GLN A 1 105 ? -7.719 -2.789 6.742 1 96.62 105 GLN A C 1
ATOM 803 O O . GLN A 1 105 ? -7.609 -4.016 6.695 1 96.62 105 GLN A O 1
ATOM 808 N N . TYR A 1 106 ? -8.781 -2.133 7.191 1 95.81 106 TYR A N 1
ATOM 809 C CA . TYR A 1 106 ? -9.93 -2.852 7.73 1 95.81 106 TYR A CA 1
ATOM 810 C C . TYR A 1 106 ? -11.227 -2.355 7.102 1 95.81 106 TYR A C 1
ATOM 812 O O . TYR A 1 106 ? -11.359 -1.17 6.785 1 95.81 106 TYR A O 1
ATOM 820 N N . GLU A 1 107 ? -12.133 -3.26 6.973 1 92.69 107 GLU A N 1
ATOM 821 C CA . GLU A 1 107 ? -13.5 -2.941 6.586 1 92.69 107 GLU A CA 1
ATOM 822 C C . GLU A 1 107 ? -14.445 -3.029 7.781 1 92.69 107 GLU A C 1
ATOM 824 O O . GLU A 1 107 ? -14.43 -4.02 8.516 1 92.69 107 GLU A O 1
ATOM 829 N N . LEU A 1 108 ? -15.195 -1.98 7.973 1 94.44 108 LEU A N 1
ATOM 830 C CA . LEU A 1 108 ? -16.281 -2.055 8.938 1 94.44 108 LEU A CA 1
ATOM 831 C C . LEU A 1 108 ? -17.438 -2.889 8.398 1 94.44 108 LEU A C 1
ATOM 833 O O . LEU A 1 108 ? -18.188 -2.436 7.52 1 94.44 108 LEU A O 1
ATOM 837 N N . VAL A 1 109 ? -17.672 -4.078 8.898 1 93.25 109 VAL A N 1
ATOM 838 C CA . VAL A 1 109 ? -18.625 -5.008 8.289 1 93.25 109 VAL A CA 1
ATOM 839 C C . VAL A 1 109 ? -19.969 -4.902 9 1 93.25 109 VAL A C 1
ATOM 841 O O . VAL A 1 109 ? -21.016 -5.238 8.43 1 93.25 109 VAL A O 1
ATOM 844 N N . SER A 1 110 ? -19.906 -4.582 10.281 1 94.69 110 SER A N 1
ATOM 845 C CA . SER A 1 110 ? -21.172 -4.363 10.977 1 94.69 110 SER A CA 1
ATOM 846 C C . SER A 1 110 ? -20.984 -3.42 12.164 1 94.69 110 SER A C 1
ATOM 848 O O . SER A 1 110 ? -19.891 -3.32 12.727 1 94.69 110 SER A O 1
ATOM 850 N N . ARG A 1 111 ? -22.078 -2.688 12.422 1 93.62 111 ARG A N 1
ATOM 851 C CA . ARG A 1 111 ? -22.172 -1.805 13.578 1 93.62 111 ARG A CA 1
ATOM 852 C C . ARG A 1 111 ? -23.531 -1.936 14.258 1 93.62 111 ARG A C 1
ATOM 854 O O . ARG A 1 111 ? -24.578 -1.742 13.625 1 93.62 111 ARG A O 1
ATOM 861 N N . ASP A 1 112 ? -23.484 -2.381 15.445 1 92.31 112 ASP A N 1
ATOM 862 C CA . ASP A 1 112 ? -24.672 -2.449 16.297 1 92.31 112 ASP A CA 1
ATOM 863 C C . ASP A 1 112 ? -24.469 -1.665 17.578 1 92.31 112 ASP A C 1
ATOM 865 O O . ASP A 1 112 ? -23.891 -2.172 18.547 1 92.31 112 ASP A O 1
ATOM 869 N N . ASN A 1 113 ? -25.062 -0.479 17.656 1 89.06 113 ASN A N 1
ATOM 870 C CA . ASN A 1 113 ? -24.844 0.427 18.781 1 89.06 113 ASN A CA 1
ATOM 871 C C . ASN A 1 113 ? -23.359 0.694 19 1 89.06 113 ASN A C 1
ATOM 873 O O . ASN A 1 113 ? -22.688 1.262 18.141 1 89.06 113 ASN A O 1
ATOM 877 N N . GLU A 1 114 ? -22.906 0.148 20.125 1 87.56 114 GLU A N 1
ATOM 878 C CA . GLU A 1 114 ? -21.516 0.434 20.469 1 87.56 114 GLU A CA 1
ATOM 879 C C . GLU A 1 114 ? -20.609 -0.731 20.094 1 87.56 114 GLU A C 1
ATOM 881 O O . GLU A 1 114 ? -19.422 -0.738 20.453 1 87.56 114 GLU A O 1
ATOM 886 N N . ASN A 1 115 ? -21.188 -1.596 19.312 1 93.19 115 ASN A N 1
ATOM 887 C CA . ASN A 1 115 ? -20.422 -2.771 18.906 1 93.19 115 ASN A CA 1
ATOM 888 C C . ASN A 1 115 ? -20.047 -2.703 17.422 1 93.19 115 ASN A C 1
ATOM 890 O O . ASN A 1 115 ? -20.922 -2.729 16.562 1 93.19 115 ASN A O 1
ATOM 894 N N . TYR A 1 116 ? -18.734 -2.689 17.281 1 96.88 116 TYR A N 1
ATOM 895 C CA . TYR A 1 116 ? -18.203 -2.645 15.922 1 96.88 116 TYR A CA 1
ATOM 896 C C . TYR A 1 116 ? -17.562 -3.975 15.547 1 96.88 116 TYR A C 1
ATOM 898 O O . TYR A 1 116 ? -16.969 -4.645 16.391 1 96.88 116 TYR A O 1
ATOM 906 N N . ARG A 1 117 ? -17.672 -4.324 14.273 1 96.56 117 ARG A N 1
ATOM 907 C CA . ARG A 1 117 ? -16.984 -5.5 13.75 1 96.56 117 ARG A CA 1
ATOM 908 C C . ARG A 1 117 ? -16.188 -5.156 12.492 1 96.56 117 ARG A C 1
ATOM 910 O O . ARG A 1 117 ? -16.719 -4.547 11.57 1 96.56 117 ARG A O 1
ATOM 917 N N . PHE A 1 118 ? -14.906 -5.621 12.602 1 96.12 118 PHE A N 1
ATOM 918 C CA . PHE A 1 118 ? -14 -5.336 11.492 1 96.12 118 PHE A CA 1
ATOM 919 C C . PHE A 1 118 ? -13.469 -6.629 10.891 1 96.12 118 PHE A C 1
ATOM 921 O O . PHE A 1 118 ? -13.32 -7.637 11.586 1 96.12 118 PHE A O 1
ATOM 928 N N . GLU A 1 119 ? -13.219 -6.566 9.578 1 92.94 119 GLU A N 1
ATOM 929 C CA . GLU A 1 119 ? -12.469 -7.609 8.891 1 92.94 119 GLU A CA 1
ATOM 930 C C . GLU A 1 119 ? -11.203 -7.051 8.25 1 92.94 119 GLU A C 1
ATOM 932 O O . GLU A 1 119 ? -11.234 -5.984 7.625 1 92.94 119 GLU A O 1
ATOM 937 N N . ALA A 1 120 ? -10.102 -7.809 8.461 1 93.38 120 ALA A N 1
ATOM 938 C CA . ALA A 1 120 ? -8.852 -7.414 7.812 1 93.38 120 ALA A CA 1
ATOM 939 C C . ALA A 1 120 ? -8.938 -7.594 6.301 1 93.38 120 ALA A C 1
ATOM 941 O O . ALA A 1 120 ? -9.477 -8.586 5.816 1 93.38 120 ALA A O 1
ATOM 942 N N . ARG A 1 121 ? -8.414 -6.602 5.602 1 93.38 121 ARG A N 1
ATOM 943 C CA . ARG A 1 121 ? -8.398 -6.617 4.145 1 93.38 121 ARG A CA 1
ATOM 944 C C . ARG A 1 121 ? -6.977 -6.457 3.609 1 93.38 121 ARG A C 1
ATOM 946 O O . ARG A 1 121 ? -6.047 -7.105 4.094 1 93.38 121 ARG A O 1
ATOM 953 N N . ASN A 1 122 ? -6.84 -5.738 2.48 1 95.81 122 ASN A N 1
ATOM 954 C CA . ASN A 1 122 ? -5.523 -5.555 1.878 1 95.81 122 ASN A CA 1
ATOM 955 C C . ASN A 1 122 ? -4.566 -4.852 2.832 1 95.81 122 ASN A C 1
ATOM 957 O O . ASN A 1 122 ? -4.992 -4.078 3.691 1 95.81 122 ASN A O 1
ATOM 961 N N . SER A 1 123 ? -3.33 -5.168 2.787 1 97.5 123 SER A N 1
ATOM 962 C CA . SER A 1 123 ? -2.275 -4.574 3.604 1 97.5 123 SER A CA 1
ATOM 963 C C . SER A 1 123 ? -0.992 -4.391 2.799 1 97.5 123 SER A C 1
ATOM 965 O O . SER A 1 123 ? -0.867 -4.918 1.691 1 97.5 123 SER A O 1
ATOM 967 N N . TYR A 1 124 ? -0.079 -3.582 3.324 1 98.62 124 TYR A N 1
ATOM 968 C CA . TYR A 1 124 ? 1.24 -3.457 2.713 1 98.62 124 TYR A CA 1
ATOM 969 C C . TYR A 1 124 ? 2.293 -3.098 3.756 1 98.62 124 TYR A C 1
ATOM 971 O O . TYR A 1 124 ? 1.979 -2.475 4.773 1 98.62 124 TYR A O 1
ATOM 979 N N . GLU A 1 125 ? 3.43 -3.533 3.561 1 98.81 125 GLU A N 1
ATOM 980 C CA . GLU A 1 125 ? 4.648 -3.092 4.23 1 98.81 125 GLU A CA 1
ATOM 981 C C . GLU A 1 125 ? 5.543 -2.299 3.279 1 98.81 125 GLU A C 1
ATOM 983 O O . GLU A 1 125 ? 5.852 -2.758 2.178 1 98.81 125 GLU A O 1
ATOM 988 N N . ALA A 1 126 ? 5.957 -1.156 3.695 1 98.62 126 ALA A N 1
ATOM 989 C CA . ALA A 1 126 ? 6.617 -0.218 2.791 1 98.62 126 ALA A CA 1
ATOM 990 C C . ALA A 1 126 ? 7.926 0.29 3.387 1 98.62 126 ALA A C 1
ATOM 992 O O . ALA A 1 126 ? 8 0.569 4.586 1 98.62 126 ALA A O 1
ATOM 993 N N . GLY A 1 127 ? 8.945 0.396 2.523 1 98.06 127 GLY A N 1
ATOM 994 C CA . GLY A 1 127 ? 10.227 0.943 2.93 1 98.06 127 GLY A CA 1
ATOM 995 C C . GLY A 1 127 ? 10.43 2.383 2.496 1 98.06 127 GLY A C 1
ATOM 996 O O . GLY A 1 127 ? 9.492 3.023 2.006 1 98.06 127 GLY A O 1
ATOM 997 N N . VAL A 1 128 ? 11.625 2.834 2.676 1 97.75 128 VAL A N 1
ATOM 998 C CA . VAL A 1 128 ? 11.984 4.227 2.438 1 97.75 128 VAL A CA 1
ATOM 999 C C . VAL A 1 128 ? 11.625 4.617 1.007 1 97.75 128 VAL A C 1
ATOM 1001 O O . VAL A 1 128 ? 11.883 3.863 0.067 1 97.75 128 VAL A O 1
ATOM 1004 N N . GLY A 1 129 ? 10.992 5.766 0.869 1 97.81 129 GLY A N 1
ATOM 1005 C CA . GLY A 1 129 ? 10.641 6.277 -0.448 1 97.81 129 GLY A CA 1
ATOM 1006 C C . GLY A 1 129 ? 9.312 5.766 -0.957 1 97.81 129 GLY A C 1
ATOM 1007 O O . GLY A 1 129 ? 8.93 6.035 -2.098 1 97.81 129 GLY A O 1
ATOM 1008 N N . SER A 1 130 ? 8.648 5.004 -0.184 1 98.75 130 SER A N 1
ATOM 1009 C CA . SER A 1 130 ? 7.285 4.559 -0.47 1 98.75 130 SER A CA 1
ATOM 1010 C C . SER A 1 130 ? 6.254 5.453 0.21 1 98.75 130 SER A C 1
ATOM 1012 O O . SER A 1 130 ? 6.566 6.129 1.193 1 98.75 130 SER A O 1
ATOM 1014 N N . ALA A 1 131 ? 5.043 5.422 -0.323 1 98.88 131 ALA A N 1
ATOM 1015 C CA . ALA A 1 131 ? 3.938 6.172 0.266 1 98.88 131 ALA A CA 1
ATOM 1016 C C . ALA A 1 131 ? 2.594 5.539 -0.086 1 98.88 131 ALA A C 1
ATOM 1018 O O . ALA A 1 131 ? 2.457 4.906 -1.134 1 98.88 131 ALA A O 1
ATOM 1019 N N . GLY A 1 132 ? 1.65 5.668 0.8 1 98.62 132 GLY A N 1
ATOM 1020 C CA . GLY A 1 132 ? 0.261 5.301 0.574 1 98.62 132 GLY A CA 1
ATOM 1021 C C . GLY A 1 132 ? -0.713 6.41 0.926 1 98.62 132 GLY A C 1
ATOM 1022 O O . GLY A 1 132 ? -0.325 7.418 1.515 1 98.62 132 GLY A O 1
ATOM 1023 N N . CYS A 1 133 ? -1.939 6.195 0.478 1 98.25 133 CYS A N 1
ATOM 1024 C CA . CYS A 1 133 ? -2.975 7.148 0.855 1 98.25 133 CYS A CA 1
ATOM 1025 C C . CYS A 1 133 ? -4.223 6.434 1.354 1 98.25 133 CYS A C 1
ATOM 1027 O O . CYS A 1 133 ? -4.434 5.258 1.049 1 98.25 133 CYS A O 1
ATOM 1029 N N . LEU A 1 134 ? -4.941 7.094 2.127 1 96.69 134 LEU A N 1
ATOM 1030 C CA . LEU A 1 134 ? -6.242 6.695 2.65 1 96.69 134 LEU A CA 1
ATOM 1031 C C . LEU A 1 134 ? -7.301 7.746 2.34 1 96.69 134 LEU A C 1
ATOM 1033 O O . LEU A 1 134 ? -7.109 8.93 2.639 1 96.69 134 LEU A O 1
ATOM 1037 N N . ILE A 1 135 ? -8.359 7.27 1.794 1 95 135 ILE A N 1
ATOM 1038 C CA . ILE A 1 135 ? -9.469 8.148 1.426 1 95 135 ILE A CA 1
ATOM 1039 C C . ILE A 1 135 ? -10.742 7.707 2.146 1 95 135 ILE A C 1
ATOM 1041 O O . ILE A 1 135 ? -11.195 6.574 1.974 1 95 135 ILE A O 1
ATOM 1045 N N . PRO A 1 136 ? -11.32 8.562 2.961 1 92.25 136 PRO A N 1
ATOM 1046 C CA . PRO A 1 136 ? -12.617 8.219 3.559 1 92.25 136 PRO A CA 1
ATOM 1047 C C . PRO A 1 136 ? -13.656 7.824 2.518 1 92.25 136 PRO A C 1
ATOM 1049 O O . PRO A 1 136 ? -13.633 8.328 1.392 1 92.25 136 PRO A O 1
ATOM 1052 N N . PRO A 1 137 ? -14.664 6.953 2.855 1 89.94 137 PRO A N 1
ATOM 1053 C CA . PRO A 1 137 ? -14.867 6.352 4.172 1 89.94 137 PRO A CA 1
ATOM 1054 C C . PRO A 1 137 ? -13.984 5.129 4.406 1 89.94 137 PRO A C 1
ATOM 1056 O O . PRO A 1 137 ? -14.195 4.383 5.367 1 89.94 137 PRO A O 1
ATOM 1059 N N . TYR A 1 138 ? -12.961 4.855 3.572 1 87.75 138 TYR A N 1
ATOM 1060 C CA . TYR A 1 138 ? -12.094 3.689 3.674 1 87.75 138 TYR A CA 1
ATOM 1061 C C . TYR A 1 138 ? -10.82 4.023 4.438 1 87.75 138 TYR A C 1
ATOM 1063 O O . TYR A 1 138 ? -9.711 3.727 3.973 1 87.75 138 TYR A O 1
ATOM 1071 N N . GLU A 1 139 ? -11.078 4.516 5.648 1 92.5 139 GLU A N 1
ATOM 1072 C CA . GLU A 1 139 ? -9.93 5.074 6.352 1 92.5 139 GLU A CA 1
ATOM 1073 C C . GLU A 1 139 ? -9.523 4.191 7.531 1 92.5 139 GLU A C 1
ATOM 1075 O O . GLU A 1 139 ? -8.492 4.43 8.164 1 92.5 139 GLU A O 1
ATOM 1080 N N . TYR A 1 140 ? -10.289 3.133 7.863 1 97 140 TYR A N 1
ATOM 1081 C CA . TYR A 1 140 ? -9.953 2.303 9.016 1 97 140 TYR A CA 1
ATOM 1082 C C . TYR A 1 140 ? -8.695 1.49 8.75 1 97 140 TYR A C 1
ATOM 1084 O O . TYR A 1 140 ? -8.617 0.755 7.762 1 97 140 TYR A O 1
ATOM 1092 N N . HIS A 1 141 ? -7.723 1.704 9.625 1 98.31 141 HIS A N 1
ATOM 1093 C CA . HIS A 1 141 ? -6.461 0.995 9.438 1 98.31 141 HIS A CA 1
ATOM 1094 C C . HIS A 1 141 ? -5.66 0.944 10.734 1 98.31 141 HIS A C 1
ATOM 1096 O O . HIS A 1 141 ? -5.969 1.666 11.688 1 98.31 141 HIS A O 1
ATOM 1102 N N . SER A 1 142 ? -4.785 0.043 10.844 1 98.31 142 SER A N 1
ATOM 1103 C CA . SER A 1 142 ? -3.684 0.062 11.805 1 98.31 142 SER A CA 1
ATOM 1104 C C . SER A 1 142 ? -2.344 0.258 11.102 1 98.31 142 SER A C 1
ATOM 1106 O O . SER A 1 142 ? -2.213 -0.037 9.914 1 98.31 142 SER A O 1
ATOM 1108 N N . ILE A 1 143 ? -1.399 0.794 11.812 1 98.69 143 ILE A N 1
ATOM 1109 C CA . ILE A 1 143 ? -0.103 1.125 11.234 1 98.69 143 ILE A CA 1
ATOM 1110 C C . ILE A 1 143 ? 0.985 1.013 12.297 1 98.69 143 ILE A C 1
ATOM 1112 O O . ILE A 1 143 ? 0.737 1.275 13.477 1 98.69 143 ILE A O 1
ATOM 1116 N N . GLY A 1 144 ? 2.211 0.615 11.867 1 98.31 144 GLY A N 1
ATOM 1117 C CA . GLY A 1 144 ? 3.295 0.57 12.836 1 98.31 144 GLY A CA 1
ATOM 1118 C C . GLY A 1 144 ? 4.625 0.173 12.227 1 98.31 144 GLY A C 1
ATOM 1119 O O . GLY A 1 144 ? 4.719 -0.029 11.016 1 98.31 144 GLY A O 1
ATOM 1120 N N . ASN A 1 145 ? 5.625 0.16 13.086 1 98.62 145 ASN A N 1
ATOM 1121 C CA . ASN A 1 145 ? 6.977 -0.292 12.773 1 98.62 145 ASN A CA 1
ATOM 1122 C C . ASN A 1 145 ? 7.109 -1.805 12.922 1 98.62 145 ASN A C 1
ATOM 1124 O O . ASN A 1 145 ? 7.102 -2.328 14.031 1 98.62 145 ASN A O 1
ATOM 1128 N N . PRO A 1 146 ? 7.285 -2.484 11.766 1 98 146 PRO A N 1
ATOM 1129 C CA . PRO A 1 146 ? 7.387 -3.941 11.875 1 98 146 PRO A CA 1
ATOM 1130 C C . PRO A 1 146 ? 8.75 -4.398 12.391 1 98 146 PRO A C 1
ATOM 1132 O O . PRO A 1 146 ? 8.93 -5.574 12.719 1 98 146 PRO A O 1
ATOM 1135 N N . CYS A 1 147 ? 9.695 -3.555 12.438 1 97.38 147 CYS A N 1
ATOM 1136 C CA . CYS A 1 147 ? 11.047 -3.904 12.883 1 97.38 147 CYS A CA 1
ATOM 1137 C C . CYS A 1 147 ? 11.164 -3.805 14.398 1 97.38 147 CYS A C 1
ATOM 1139 O O . CYS A 1 147 ? 10.797 -2.785 14.984 1 97.38 147 CYS A O 1
ATOM 1141 N N . ASP A 1 148 ? 11.727 -4.809 15.039 1 96.38 148 ASP A N 1
ATOM 1142 C CA . ASP A 1 148 ? 11.867 -4.824 16.484 1 96.38 148 ASP A CA 1
ATOM 1143 C C . ASP A 1 148 ? 13.266 -4.352 16.906 1 96.38 148 ASP A C 1
ATOM 1145 O O . ASP A 1 148 ? 13.609 -4.383 18.094 1 96.38 148 ASP A O 1
ATOM 1149 N N . GLN A 1 149 ? 14.062 -3.85 16 1 96.38 149 GLN A N 1
ATOM 1150 C CA . GLN A 1 149 ? 15.445 -3.498 16.312 1 96.38 149 GLN A CA 1
ATOM 1151 C C . GLN A 1 149 ? 15.695 -2.01 16.094 1 96.38 149 GLN A C 1
ATOM 1153 O O . GLN A 1 149 ? 16.5 -1.397 16.797 1 96.38 149 GLN A O 1
ATOM 1158 N N . THR A 1 150 ? 15.086 -1.462 15.047 1 96.69 150 THR A N 1
ATOM 1159 C CA . THR A 1 150 ? 15.367 -0.076 14.688 1 96.69 150 THR A CA 1
ATOM 1160 C C . THR A 1 150 ? 14.07 0.73 14.594 1 96.69 150 THR A C 1
ATOM 1162 O O . THR A 1 150 ? 12.992 0.16 14.461 1 96.69 150 THR A O 1
ATOM 1165 N N . SER A 1 151 ? 14.195 2.072 14.641 1 97.69 151 SER A N 1
ATOM 1166 C CA . SER A 1 151 ? 13.047 2.969 14.547 1 97.69 151 SER A CA 1
ATOM 1167 C C . SER A 1 151 ? 12.656 3.199 13.094 1 97.69 151 SER A C 1
ATOM 1169 O O . SER A 1 151 ? 13.438 2.926 12.18 1 97.69 151 SER A O 1
ATOM 1171 N N . ALA A 1 152 ? 11.461 3.621 12.922 1 98.38 152 ALA A N 1
ATOM 1172 C CA . ALA A 1 152 ? 10.945 4.094 11.633 1 98.38 152 ALA A CA 1
ATOM 1173 C C . ALA A 1 152 ? 10.477 5.539 11.727 1 98.38 152 ALA A C 1
ATOM 1175 O O . ALA A 1 152 ? 10.086 6.004 12.805 1 98.38 152 ALA A O 1
ATOM 1176 N N . ILE A 1 153 ? 10.547 6.262 10.641 1 98.44 153 ILE A N 1
ATOM 1177 C CA . ILE A 1 153 ? 10.086 7.641 10.547 1 98.44 153 ILE A CA 1
ATOM 1178 C C . ILE A 1 153 ? 9.172 7.793 9.328 1 98.44 153 ILE A C 1
ATOM 1180 O O . ILE A 1 153 ? 9.539 7.402 8.219 1 98.44 153 ILE A O 1
ATOM 1184 N N . SER A 1 154 ? 8 8.32 9.531 1 98.62 154 SER A N 1
ATOM 1185 C CA . SER A 1 154 ? 7.051 8.531 8.445 1 98.62 154 SER A CA 1
ATOM 1186 C C . SER A 1 154 ? 6.504 9.953 8.453 1 98.62 154 SER A C 1
ATOM 1188 O O . SER A 1 154 ? 6.418 10.586 9.508 1 98.62 154 SER A O 1
ATOM 1190 N N . LEU A 1 155 ? 6.207 10.484 7.305 1 98.5 155 LEU A N 1
ATOM 1191 C CA . LEU A 1 155 ? 5.504 11.75 7.113 1 98.5 155 LEU A CA 1
ATOM 1192 C C . LEU A 1 155 ? 4.023 11.508 6.828 1 98.5 155 LEU A C 1
ATOM 1194 O O . LEU A 1 155 ? 3.676 10.641 6.02 1 98.5 155 LEU A O 1
ATOM 1198 N N . HIS A 1 156 ? 3.205 12.227 7.461 1 98.62 156 HIS A N 1
ATOM 1199 C CA . HIS A 1 156 ? 1.758 12.156 7.301 1 98.62 156 HIS A CA 1
ATOM 1200 C C . HIS A 1 156 ? 1.18 13.5 6.887 1 98.62 156 HIS A C 1
ATOM 1202 O O . HIS A 1 156 ? 1.327 14.492 7.605 1 98.62 156 HIS A O 1
ATOM 1208 N N . ILE A 1 157 ? 0.561 13.547 5.785 1 98.75 157 ILE A N 1
ATOM 1209 C CA . ILE A 1 157 ? -0.122 14.734 5.285 1 98.75 157 ILE A CA 1
ATOM 1210 C C . ILE A 1 157 ? -1.633 14.523 5.34 1 98.75 157 ILE A C 1
ATOM 1212 O O . ILE A 1 157 ? -2.164 13.617 4.691 1 98.75 157 ILE A O 1
ATOM 1216 N N . TYR A 1 158 ? -2.318 15.352 6.109 1 98.5 158 TYR A N 1
ATOM 1217 C CA . TYR A 1 158 ? -3.756 15.227 6.32 1 98.5 158 TYR A CA 1
ATOM 1218 C C . TYR A 1 158 ? -4.508 16.359 5.637 1 98.5 158 TYR A C 1
ATOM 1220 O O . TYR A 1 158 ? -4 17.484 5.539 1 98.5 158 TYR A O 1
ATOM 1228 N N . GLY A 1 159 ? -5.746 16.016 5.23 1 97.62 159 GLY A N 1
ATOM 1229 C CA . GLY A 1 159 ? -6.637 17.047 4.711 1 97.62 159 GLY A CA 1
ATOM 1230 C C . GLY A 1 159 ? -7.238 17.922 5.801 1 97.62 159 GLY A C 1
ATOM 1231 O O . GLY A 1 159 ? -8.453 18.141 5.828 1 97.62 159 GLY A O 1
ATOM 1232 N N . GLY A 1 160 ? -6.543 18.391 6.742 1 97.12 160 GLY A N 1
ATOM 1233 C CA . GLY A 1 160 ? -6.902 19.203 7.891 1 97.12 160 GLY A CA 1
ATOM 1234 C C . GLY A 1 160 ? -6.012 18.969 9.094 1 97.12 160 GLY A C 1
ATOM 1235 O O . GLY A 1 160 ? -4.984 18.281 8.992 1 97.12 160 GLY A O 1
ATOM 1236 N N . GLU A 1 161 ? -6.375 19.578 10.172 1 95.62 161 GLU A N 1
ATOM 1237 C CA . GLU A 1 161 ? -5.637 19.344 11.406 1 95.62 161 GLU A CA 1
ATOM 1238 C C . GLU A 1 161 ? -6.191 18.141 12.156 1 95.62 161 GLU A C 1
ATOM 1240 O O . GLU A 1 161 ? -7.363 18.125 12.547 1 95.62 161 GLU A O 1
ATOM 1245 N N . MET A 1 162 ? -5.355 17.188 12.352 1 94.06 162 MET A N 1
ATOM 1246 C CA . MET A 1 162 ? -5.75 15.977 13.055 1 94.06 162 MET A CA 1
ATOM 1247 C C . MET A 1 162 ? -5.668 16.156 14.562 1 94.06 162 MET A C 1
ATOM 1249 O O . MET A 1 162 ? -4.617 15.922 15.164 1 94.06 162 MET A O 1
ATOM 1253 N N . LYS A 1 163 ? -6.785 16.469 15.188 1 93.56 163 LYS A N 1
ATOM 1254 C CA . LYS A 1 163 ? -6.797 16.781 16.609 1 93.56 163 LYS A CA 1
ATOM 1255 C C . LYS A 1 163 ? -7.352 15.609 17.422 1 93.56 163 LYS A C 1
ATOM 1257 O O . LYS A 1 163 ? -7.164 15.539 18.641 1 93.56 163 LYS A O 1
ATOM 1262 N N . GLN A 1 164 ? -8.047 14.773 16.766 1 95.56 164 GLN A N 1
ATOM 1263 C CA . GLN A 1 164 ? -8.648 13.609 17.406 1 95.56 164 GLN A CA 1
ATOM 1264 C C . GLN A 1 164 ? -8.891 12.492 16.391 1 95.56 164 GLN A C 1
ATOM 1266 O O . GLN A 1 164 ? -8.93 12.742 15.18 1 95.56 164 GLN A O 1
ATOM 1271 N N . CYS A 1 165 ? -8.969 11.328 16.906 1 96.88 165 CYS A N 1
ATOM 1272 C CA . CYS A 1 165 ? -9.367 10.172 16.094 1 96.88 165 CYS A CA 1
ATOM 1273 C C . CYS A 1 165 ? -10.164 9.172 16.922 1 96.88 165 CYS A C 1
ATOM 1275 O O . CYS A 1 165 ? -10.266 9.32 18.141 1 96.88 165 CYS A O 1
ATOM 1277 N N . SER A 1 166 ? -10.852 8.344 16.266 1 96.88 166 SER A N 1
ATOM 1278 C CA . SER A 1 166 ? -11.453 7.199 16.938 1 96.88 166 SER A CA 1
ATOM 1279 C C . SER A 1 166 ? -10.523 5.992 16.922 1 96.88 166 SER A C 1
ATOM 1281 O O . SER A 1 166 ? -9.961 5.648 15.875 1 96.88 166 SER A O 1
ATOM 1283 N N . VAL A 1 167 ? -10.367 5.398 18.016 1 97.88 167 VAL A N 1
ATOM 1284 C CA . VAL A 1 167 ? -9.609 4.156 18.156 1 97.88 167 VAL A CA 1
ATOM 1285 C C . VAL A 1 167 ? -10.57 3.01 18.484 1 97.88 167 VAL A C 1
ATOM 1287 O O . VAL A 1 167 ? -11.523 3.191 19.234 1 97.88 167 VAL A O 1
ATOM 1290 N N . PHE A 1 168 ? -10.312 1.874 17.953 1 97.81 168 PHE A N 1
ATOM 1291 C CA . PHE A 1 168 ? -11.172 0.712 18.141 1 97.81 168 PHE A CA 1
ATOM 1292 C C . PHE A 1 168 ? -10.414 -0.411 18.844 1 97.81 168 PHE A C 1
ATOM 1294 O O . PHE A 1 168 ? -9.406 -0.906 18.344 1 97.81 168 PHE A O 1
ATOM 1301 N N . GLU A 1 169 ? -10.945 -0.814 19.953 1 96.38 169 GLU A N 1
ATOM 1302 C CA . GLU A 1 169 ? -10.281 -1.837 20.766 1 96.38 169 GLU A CA 1
ATOM 1303 C C . GLU A 1 169 ? -11.039 -3.162 20.703 1 96.38 169 GLU A C 1
ATOM 1305 O O . GLU A 1 169 ? -12.25 -3.201 20.906 1 96.38 169 GLU A O 1
ATOM 1310 N N . ARG A 1 170 ? -10.289 -4.125 20.406 1 95.31 170 ARG A N 1
ATOM 1311 C CA . ARG A 1 170 ? -10.883 -5.453 20.281 1 95.31 170 ARG A CA 1
ATOM 1312 C C . ARG A 1 170 ? -11.336 -5.992 21.625 1 95.31 170 ARG A C 1
ATOM 1314 O O . ARG A 1 170 ? -10.633 -5.855 22.625 1 95.31 170 ARG A O 1
ATOM 1321 N N . GLN A 1 171 ? -12.492 -6.617 21.562 1 94.62 171 GLN A N 1
ATOM 1322 C CA . GLN A 1 171 ? -13.055 -7.242 22.75 1 94.62 171 GLN A CA 1
ATOM 1323 C C . GLN A 1 171 ? -12.93 -8.758 22.688 1 94.62 171 GLN A C 1
ATOM 1325 O O . GLN A 1 171 ? -12.57 -9.32 21.641 1 94.62 171 GLN A O 1
ATOM 1330 N N . ALA A 1 172 ? -13.297 -9.445 23.797 1 93.81 172 ALA A N 1
ATOM 1331 C CA . ALA A 1 172 ? -13.141 -10.898 23.922 1 93.81 172 ALA A CA 1
ATOM 1332 C C . ALA A 1 172 ? -14.016 -11.625 22.906 1 93.81 172 ALA A C 1
ATOM 1334 O O . ALA A 1 172 ? -13.641 -12.695 22.406 1 93.81 172 ALA A O 1
ATOM 1335 N N . ASP A 1 173 ? -15.094 -11.07 22.578 1 91.81 173 ASP A N 1
ATOM 1336 C CA . ASP A 1 173 ? -16.047 -11.75 21.688 1 91.81 173 ASP A CA 1
ATOM 1337 C C . ASP A 1 173 ? -15.742 -11.445 20.234 1 91.81 173 ASP A C 1
ATOM 1339 O O . ASP A 1 173 ? -16.5 -11.836 19.344 1 91.81 173 ASP A O 1
ATOM 1343 N N . GLY A 1 174 ? -14.727 -10.695 20.016 1 91.12 174 GLY A N 1
ATOM 1344 C CA . GLY A 1 174 ? -14.328 -10.398 18.641 1 91.12 174 GLY A CA 1
ATOM 1345 C C . GLY A 1 174 ? -14.844 -9.062 18.156 1 91.12 174 GLY A C 1
ATOM 1346 O O . GLY A 1 174 ? -14.43 -8.586 17.094 1 91.12 174 GLY A O 1
ATOM 1347 N N . SER A 1 175 ? -15.703 -8.531 18.906 1 94.69 175 SER A N 1
ATOM 1348 C CA . SER A 1 175 ? -16.188 -7.199 18.562 1 94.69 175 SER A CA 1
ATOM 1349 C C . SER A 1 175 ? -15.18 -6.125 18.969 1 94.69 175 SER A C 1
ATOM 1351 O O . SER A 1 175 ? -14.125 -6.434 19.531 1 94.69 175 SER A O 1
ATOM 1353 N N . TYR A 1 176 ? -15.5 -4.863 18.516 1 97.44 176 TYR A N 1
ATOM 1354 C CA . TYR A 1 176 ? -14.656 -3.729 18.875 1 97.44 176 TYR A CA 1
ATOM 1355 C C . TYR A 1 176 ? -15.477 -2.627 19.531 1 97.44 176 TYR A C 1
ATOM 1357 O O . TYR A 1 176 ? -16.625 -2.393 19.156 1 97.44 176 TYR A O 1
ATOM 1365 N N . THR A 1 177 ? -14.828 -1.942 20.453 1 96.88 177 THR A N 1
ATOM 1366 C CA . THR A 1 177 ? -15.422 -0.751 21.047 1 96.88 177 THR A CA 1
ATOM 1367 C C . THR A 1 177 ? -14.664 0.502 20.625 1 96.88 177 THR A C 1
ATOM 1369 O O . THR A 1 177 ? -13.438 0.488 20.531 1 96.88 177 THR A O 1
ATOM 1372 N N . ARG A 1 178 ? -15.422 1.512 20.438 1 97.06 178 ARG A N 1
ATOM 1373 C CA . ARG A 1 178 ? -14.867 2.768 19.938 1 97.06 178 ARG A CA 1
ATOM 1374 C C . ARG A 1 178 ? -14.586 3.734 21.078 1 97.06 178 ARG A C 1
ATOM 1376 O O . ARG A 1 178 ? -15.438 3.945 21.938 1 97.06 178 ARG A O 1
ATOM 1383 N N . THR A 1 179 ? -13.469 4.348 21.016 1 96.5 179 THR A N 1
ATOM 1384 C CA . THR A 1 179 ? -13.109 5.422 21.938 1 96.5 179 THR A CA 1
ATOM 1385 C C . THR A 1 179 ? -12.562 6.625 21.172 1 96.5 179 THR A C 1
ATOM 1387 O O . THR A 1 179 ? -11.727 6.469 20.281 1 96.5 179 THR A O 1
ATOM 1390 N N . GLN A 1 180 ? -13.023 7.758 21.594 1 95.5 180 GLN A N 1
ATOM 1391 C CA . GLN A 1 180 ? -12.445 8.977 21.031 1 95.5 180 GLN A CA 1
ATOM 1392 C C . GLN A 1 180 ? -11.117 9.32 21.703 1 95.5 180 GLN A C 1
ATOM 1394 O O . GLN A 1 180 ? -11.031 9.367 22.938 1 95.5 180 GLN A O 1
ATOM 1399 N N . HIS A 1 181 ? -10.188 9.57 20.906 1 94.88 181 HIS A N 1
ATOM 1400 C CA . HIS A 1 181 ? -8.844 9.812 21.422 1 94.88 181 HIS A CA 1
ATOM 1401 C C . HIS A 1 181 ? -8.328 11.18 20.984 1 94.88 181 HIS A C 1
ATOM 1403 O O . HIS A 1 181 ? -8.117 11.414 19.781 1 94.88 181 HIS A O 1
ATOM 1409 N N . PRO A 1 182 ? -8.109 12.094 21.938 1 94.88 182 PRO A N 1
ATOM 1410 C CA . PRO A 1 182 ? -7.434 13.344 21.578 1 94.88 182 PRO A CA 1
ATOM 1411 C C . PRO A 1 182 ? -5.973 13.133 21.188 1 94.88 182 PRO A C 1
ATOM 1413 O O . PRO A 1 182 ? -5.281 12.312 21.797 1 94.88 182 PRO A O 1
ATOM 1416 N N . LEU A 1 183 ? -5.578 13.859 20.172 1 94.44 183 LEU A N 1
ATOM 1417 C CA . LEU A 1 183 ? -4.199 13.742 19.719 1 94.44 183 LEU A CA 1
ATOM 1418 C C . LEU A 1 183 ? -3.41 15.008 20.031 1 94.44 183 LEU A C 1
ATOM 1420 O O . LEU A 1 183 ? -3.912 16.125 19.844 1 94.44 183 LEU A O 1
ATOM 1424 N N . GLY A 1 184 ? -2.227 14.789 20.594 1 92.75 184 GLY A N 1
ATOM 1425 C CA . GLY A 1 184 ? -1.3 15.883 20.844 1 92.75 184 GLY A CA 1
ATOM 1426 C C . GLY A 1 184 ? 0.012 15.734 20.094 1 92.75 184 GLY A C 1
ATOM 1427 O O . GLY A 1 184 ? 0.174 14.82 19.281 1 92.75 184 GLY A O 1
ATOM 1428 N N . TYR A 1 185 ? 0.847 16.672 20.281 1 95.06 185 TYR A N 1
ATOM 1429 C CA . TYR A 1 185 ? 2.172 16.672 19.672 1 95.06 185 TYR A CA 1
ATOM 1430 C C . TYR A 1 185 ? 3.256 16.484 20.719 1 95.06 185 TYR A C 1
ATOM 1432 O O . TYR A 1 185 ? 3.09 16.906 21.875 1 95.06 185 TYR A O 1
ATOM 1440 N N . ASP A 1 186 ? 4.281 15.867 20.359 1 90.56 186 ASP A N 1
ATOM 1441 C CA . ASP A 1 186 ? 5.438 15.633 21.219 1 90.56 186 ASP A CA 1
ATOM 1442 C C . ASP A 1 186 ? 6.504 16.703 21 1 90.56 186 ASP A C 1
ATOM 1444 O O . ASP A 1 186 ? 7.656 16.531 21.406 1 90.56 186 ASP A O 1
ATOM 1448 N N . ASN A 1 187 ? 6.195 17.797 20.281 1 79 187 ASN A N 1
ATOM 1449 C CA . ASN A 1 187 ? 7.145 18.891 20.109 1 79 187 ASN A CA 1
ATOM 1450 C C . ASN A 1 187 ? 7.484 19.547 21.453 1 79 187 ASN A C 1
ATOM 1452 O O . ASN A 1 187 ? 6.688 19.484 22.391 1 79 187 ASN A O 1
ATOM 1456 N N . MET B 1 1 ? 27.469 -21.547 2.164 1 32.62 1 MET B N 1
ATOM 1457 C CA . MET B 1 1 ? 26.609 -22.031 1.08 1 32.62 1 MET B CA 1
ATOM 1458 C C . MET B 1 1 ? 25.719 -20.906 0.55 1 32.62 1 MET B C 1
ATOM 1460 O O . MET B 1 1 ? 25.109 -20.172 1.329 1 32.62 1 MET B O 1
ATOM 1464 N N . SER B 1 2 ? 26.016 -20.297 -0.541 1 40.91 2 SER B N 1
ATOM 1465 C CA . SER B 1 2 ? 25.328 -19.172 -1.183 1 40.91 2 SER B CA 1
ATOM 1466 C C . SER B 1 2 ? 23.828 -19.328 -1.078 1 40.91 2 SER B C 1
ATOM 1468 O O . SER B 1 2 ? 23.234 -20.203 -1.704 1 40.91 2 SER B O 1
ATOM 1470 N N . SER B 1 3 ? 23.234 -19.25 0.124 1 52.91 3 SER B N 1
ATOM 1471 C CA . SER B 1 3 ? 21.828 -19.562 0.382 1 52.91 3 SER B CA 1
ATOM 1472 C C . SER B 1 3 ? 20.938 -19.031 -0.727 1 52.91 3 SER B C 1
ATOM 1474 O O . SER B 1 3 ? 21.062 -17.875 -1.134 1 52.91 3 SER B O 1
ATOM 1476 N N . ASN B 1 4 ? 20.453 -19.906 -1.702 1 77.31 4 ASN B N 1
ATOM 1477 C CA . ASN B 1 4 ? 19.578 -19.594 -2.824 1 77.31 4 ASN B CA 1
ATOM 1478 C C . ASN B 1 4 ? 18.281 -18.938 -2.354 1 77.31 4 ASN B C 1
ATOM 1480 O O . ASN B 1 4 ? 17.406 -19.594 -1.796 1 77.31 4 ASN B O 1
ATOM 1484 N N . GLY B 1 5 ? 18.312 -17.656 -2.188 1 84.5 5 GLY B N 1
ATOM 1485 C CA . GLY B 1 5 ? 17.203 -16.875 -1.689 1 84.5 5 GLY B CA 1
ATOM 1486 C C . GLY B 1 5 ? 15.867 -17.281 -2.291 1 84.5 5 GLY B C 1
ATOM 1487 O O . GLY B 1 5 ? 14.844 -17.266 -1.607 1 84.5 5 GLY B O 1
ATOM 1488 N N . THR B 1 6 ? 15.922 -17.797 -3.473 1 89.12 6 THR B N 1
ATOM 1489 C CA . THR B 1 6 ? 14.703 -18.25 -4.121 1 89.12 6 THR B CA 1
ATOM 1490 C C . THR B 1 6 ? 14.195 -19.531 -3.469 1 89.12 6 THR B C 1
ATOM 1492 O O . THR B 1 6 ? 12.984 -19.703 -3.254 1 89.12 6 THR B O 1
ATOM 1495 N N . ALA B 1 7 ? 15.07 -20.453 -3.207 1 93.12 7 ALA B N 1
ATOM 1496 C CA . ALA B 1 7 ? 14.695 -21.672 -2.508 1 93.12 7 ALA B CA 1
ATOM 1497 C C . ALA B 1 7 ? 14.109 -21.359 -1.134 1 93.12 7 ALA B C 1
ATOM 1499 O O . ALA B 1 7 ? 13.148 -22 -0.706 1 93.12 7 ALA B O 1
ATOM 1500 N N . GLU B 1 8 ? 14.75 -20.469 -0.492 1 95.38 8 GLU B N 1
ATOM 1501 C CA . GLU B 1 8 ? 14.242 -20.062 0.815 1 95.38 8 GLU B CA 1
ATOM 1502 C C . GLU B 1 8 ? 12.852 -19.438 0.701 1 95.38 8 GLU B C 1
ATOM 1504 O O . GLU B 1 8 ? 11.984 -19.688 1.539 1 95.38 8 GLU B O 1
ATOM 1509 N N . LEU B 1 9 ? 12.633 -18.609 -0.266 1 95.38 9 LEU B N 1
ATOM 1510 C CA . LEU B 1 9 ? 11.312 -18.031 -0.5 1 95.38 9 LEU B CA 1
ATOM 1511 C C . LEU B 1 9 ? 10.266 -19.125 -0.697 1 95.38 9 LEU B C 1
ATOM 1513 O O . LEU B 1 9 ? 9.195 -19.078 -0.092 1 95.38 9 LEU B O 1
ATOM 1517 N N . ILE B 1 10 ? 10.578 -20.062 -1.518 1 96.19 10 ILE B N 1
ATOM 1518 C CA . ILE B 1 10 ? 9.664 -21.156 -1.81 1 96.19 10 ILE B CA 1
ATOM 1519 C C . ILE B 1 10 ? 9.328 -21.906 -0.521 1 96.19 10 ILE B C 1
ATOM 1521 O O . ILE B 1 10 ? 8.156 -22.188 -0.256 1 96.19 10 ILE B O 1
ATOM 1525 N N . ARG B 1 11 ? 10.289 -22.172 0.256 1 96.88 11 ARG B N 1
ATOM 1526 C CA . ARG B 1 11 ? 10.078 -22.859 1.529 1 96.88 11 ARG B CA 1
ATOM 1527 C C . ARG B 1 11 ? 9.133 -22.062 2.424 1 96.88 11 ARG B C 1
ATOM 1529 O O . ARG B 1 11 ? 8.203 -22.625 3.006 1 96.88 11 ARG B O 1
ATOM 1536 N N . LEU B 1 12 ? 9.367 -20.844 2.562 1 97.25 12 LEU B N 1
ATOM 1537 C CA . LEU B 1 12 ? 8.57 -19.984 3.426 1 97.25 12 LEU B CA 1
ATOM 1538 C C . LEU B 1 12 ? 7.133 -19.875 2.918 1 97.25 12 LEU B C 1
ATOM 1540 O O . LEU B 1 12 ? 6.188 -19.875 3.711 1 97.25 12 LEU B O 1
ATOM 1544 N N . VAL B 1 13 ? 6.957 -19.766 1.594 1 98.06 13 VAL B N 1
ATOM 1545 C CA . VAL B 1 13 ? 5.621 -19.734 1.013 1 98.06 13 VAL B CA 1
ATOM 1546 C C . VAL B 1 13 ? 4.891 -21.047 1.318 1 98.06 13 VAL B C 1
ATOM 1548 O O . VAL B 1 13 ? 3.719 -21.031 1.697 1 98.06 13 VAL B O 1
ATOM 1551 N N . GLU B 1 14 ? 5.539 -22.141 1.168 1 97.75 14 GLU B N 1
ATOM 1552 C CA . GLU B 1 14 ? 4.949 -23.453 1.45 1 97.75 14 GLU B CA 1
ATOM 1553 C C . GLU B 1 14 ? 4.48 -23.531 2.9 1 97.75 14 GLU B C 1
ATOM 1555 O O . GLU B 1 14 ? 3.418 -24.094 3.182 1 97.75 14 GLU B O 1
ATOM 1560 N N . GLU B 1 15 ? 5.254 -23.047 3.748 1 97.81 15 GLU B N 1
ATOM 1561 C CA . GLU B 1 15 ? 4.875 -23.016 5.16 1 97.81 15 GLU B CA 1
ATOM 1562 C C . GLU B 1 15 ? 3.672 -22.109 5.387 1 97.81 15 GLU B C 1
ATOM 1564 O O . GLU B 1 15 ? 2.771 -22.438 6.16 1 97.81 15 GLU B O 1
ATOM 1569 N N . ALA B 1 16 ? 3.664 -21 4.758 1 98.06 16 ALA B N 1
ATOM 1570 C CA . ALA B 1 16 ? 2.623 -20 4.961 1 98.06 16 ALA B CA 1
ATOM 1571 C C . ALA B 1 16 ? 1.271 -20.5 4.465 1 98.06 16 ALA B C 1
ATOM 1573 O O . ALA B 1 16 ? 0.237 -20.234 5.078 1 98.06 16 ALA B O 1
ATOM 1574 N N . VAL B 1 17 ? 1.243 -21.188 3.34 1 97.44 17 VAL B N 1
ATOM 1575 C CA . VAL B 1 17 ? -0.019 -21.578 2.727 1 97.44 17 VAL B CA 1
ATOM 1576 C C . VAL B 1 17 ? -0.682 -22.672 3.568 1 97.44 17 VAL B C 1
ATOM 1578 O O . VAL B 1 17 ? -1.84 -23.016 3.336 1 97.44 17 VAL B O 1
ATOM 1581 N N . ASP B 1 18 ? 0 -23.203 4.574 1 95.19 18 ASP B N 1
ATOM 1582 C CA . ASP B 1 18 ? -0.556 -24.203 5.484 1 95.19 18 ASP B CA 1
ATOM 1583 C C . ASP B 1 18 ? -1.312 -23.531 6.633 1 95.19 18 ASP B C 1
ATOM 1585 O O . ASP B 1 18 ? -1.937 -24.219 7.445 1 95.19 18 ASP B O 1
ATOM 1589 N N . GLN B 1 19 ? -1.306 -22.281 6.691 1 92.06 19 GLN B N 1
ATOM 1590 C CA . GLN B 1 19 ? -2.018 -21.562 7.742 1 92.06 19 GLN B CA 1
ATOM 1591 C C . GLN B 1 19 ? -3.527 -21.703 7.578 1 92.06 19 GLN B C 1
ATOM 1593 O O . GLN B 1 19 ? -4.008 -22.094 6.512 1 92.06 19 GLN B O 1
ATOM 1598 N N . ASP B 1 20 ? -4.238 -21.266 8.578 1 90.31 20 ASP B N 1
ATOM 1599 C CA . ASP B 1 20 ? -5.66 -21.578 8.688 1 90.31 20 ASP B CA 1
ATOM 1600 C C . ASP B 1 20 ? -6.5 -20.547 7.926 1 90.31 20 ASP B C 1
ATOM 1602 O O . ASP B 1 20 ? -7.676 -20.797 7.641 1 90.31 20 ASP B O 1
ATOM 1606 N N . SER B 1 21 ? -5.98 -19.422 7.734 1 93.62 21 SER B N 1
ATOM 1607 C CA . SER B 1 21 ? -6.762 -18.391 7.074 1 93.62 21 SER B CA 1
ATOM 1608 C C . SER B 1 21 ? -5.953 -17.703 5.98 1 93.62 21 SER B C 1
ATOM 1610 O O . SER B 1 21 ? -4.723 -17.641 6.051 1 93.62 21 SER B O 1
ATOM 1612 N N . VAL B 1 22 ? -6.637 -17.203 4.988 1 94.69 22 VAL B N 1
ATOM 1613 C CA . VAL B 1 22 ? -6.02 -16.453 3.895 1 94.69 22 VAL B CA 1
ATOM 1614 C C . VAL B 1 22 ? -5.281 -15.234 4.449 1 94.69 22 VAL B C 1
ATOM 1616 O O . VAL B 1 22 ? -4.164 -14.938 4.027 1 94.69 22 VAL B O 1
ATOM 1619 N N . ALA B 1 23 ? -5.906 -14.562 5.406 1 93.5 23 ALA B N 1
ATOM 1620 C CA . ALA B 1 23 ? -5.309 -13.367 6 1 93.5 23 ALA B CA 1
ATOM 1621 C C . ALA B 1 23 ? -3.955 -13.688 6.625 1 93.5 23 ALA B C 1
ATOM 1623 O O . ALA B 1 23 ? -2.984 -12.953 6.434 1 93.5 23 ALA B O 1
ATOM 1624 N N . ALA B 1 24 ? -3.877 -14.758 7.336 1 95.31 24 ALA B N 1
ATOM 1625 C CA . ALA B 1 24 ? -2.623 -15.164 7.965 1 95.31 24 ALA B CA 1
ATOM 1626 C C . ALA B 1 24 ? -1.588 -15.555 6.914 1 95.31 24 ALA B C 1
ATOM 1628 O O . ALA B 1 24 ? -0.399 -15.266 7.066 1 95.31 24 ALA B O 1
ATOM 1629 N N . THR B 1 25 ? -2.025 -16.266 5.898 1 97.81 25 THR B N 1
ATOM 1630 C CA . THR B 1 25 ? -1.153 -16.719 4.82 1 97.81 25 THR B CA 1
ATOM 1631 C C . THR B 1 25 ? -0.482 -15.523 4.137 1 97.81 25 THR B C 1
ATOM 1633 O O . THR B 1 25 ? 0.745 -15.469 4.039 1 97.81 25 THR B O 1
ATOM 1636 N N . VAL B 1 26 ? -1.265 -14.539 3.736 1 98.06 26 VAL B N 1
ATOM 1637 C CA . VAL B 1 26 ? -0.713 -13.43 2.959 1 98.06 26 VAL B CA 1
ATOM 1638 C C . VAL B 1 26 ? 0.159 -12.555 3.855 1 98.06 26 VAL B C 1
ATOM 1640 O O . VAL B 1 26 ? 1.158 -11.992 3.402 1 98.06 26 VAL B O 1
ATOM 1643 N N . GLU B 1 27 ? -0.206 -12.422 5.098 1 96.81 27 GLU B N 1
ATOM 1644 C CA . GLU B 1 27 ? 0.604 -11.648 6.027 1 96.81 27 GLU B CA 1
ATOM 1645 C C . GLU B 1 27 ? 1.987 -12.266 6.207 1 96.81 27 GLU B C 1
ATOM 1647 O O . GLU B 1 27 ? 2.994 -11.555 6.211 1 96.81 27 GLU B O 1
ATOM 1652 N N . ALA B 1 28 ? 2.039 -13.547 6.375 1 97.88 28 ALA B N 1
ATOM 1653 C CA . ALA B 1 28 ? 3.311 -14.242 6.543 1 97.88 28 ALA B CA 1
ATOM 1654 C C . ALA B 1 28 ? 4.176 -14.109 5.293 1 97.88 28 ALA B C 1
ATOM 1656 O O . ALA B 1 28 ? 5.375 -13.82 5.387 1 97.88 28 ALA B O 1
ATOM 1657 N N . ILE B 1 29 ? 3.604 -14.328 4.16 1 98.62 29 ILE B N 1
ATOM 1658 C CA . ILE B 1 29 ? 4.344 -14.25 2.906 1 98.62 29 ILE B CA 1
ATOM 1659 C C . ILE B 1 29 ? 4.863 -12.828 2.705 1 98.62 29 ILE B C 1
ATOM 1661 O O . ILE B 1 29 ? 6.016 -12.633 2.316 1 98.62 29 ILE B O 1
ATOM 1665 N N . LYS B 1 30 ? 4 -11.859 2.939 1 98.56 30 LYS B N 1
ATOM 1666 C CA . LYS B 1 30 ? 4.363 -10.453 2.787 1 98.56 30 LYS B CA 1
ATOM 1667 C C . LYS B 1 30 ? 5.578 -10.109 3.641 1 98.56 30 LYS B C 1
ATOM 1669 O O . LYS B 1 30 ? 6.555 -9.547 3.141 1 98.56 30 LYS B O 1
ATOM 1674 N N . ALA B 1 31 ? 5.523 -10.445 4.891 1 97.56 31 ALA B N 1
ATOM 1675 C CA . ALA B 1 31 ? 6.609 -10.141 5.816 1 97.56 31 ALA B CA 1
ATOM 1676 C C . ALA B 1 31 ? 7.902 -10.828 5.391 1 97.56 31 ALA B C 1
ATOM 1678 O O . ALA B 1 31 ? 8.969 -10.203 5.371 1 97.56 31 ALA B O 1
ATOM 1679 N N . ASP B 1 32 ? 7.82 -12.078 5.074 1 97.69 32 ASP B N 1
ATOM 1680 C CA . ASP B 1 32 ? 8.992 -12.844 4.672 1 97.69 32 ASP B CA 1
ATOM 1681 C C . ASP B 1 32 ? 9.586 -12.297 3.373 1 97.69 32 ASP B C 1
ATOM 1683 O O . ASP B 1 32 ? 10.805 -12.219 3.229 1 97.69 32 ASP B O 1
ATOM 1687 N N . LEU B 1 33 ? 8.719 -11.969 2.457 1 98.12 33 LEU B N 1
ATOM 1688 C CA . LEU B 1 33 ? 9.164 -11.438 1.174 1 98.12 33 LEU B CA 1
ATOM 1689 C C . LEU B 1 33 ? 9.922 -10.125 1.361 1 98.12 33 LEU B C 1
ATOM 1691 O O . LEU B 1 33 ? 10.992 -9.93 0.787 1 98.12 33 LEU B O 1
ATOM 1695 N N . CYS B 1 34 ? 9.414 -9.234 2.152 1 97.94 34 CYS B N 1
ATOM 1696 C CA . CYS B 1 34 ? 10.086 -7.977 2.461 1 97.94 34 CYS B CA 1
ATOM 1697 C C . CYS B 1 34 ? 11.469 -8.234 3.055 1 97.94 34 CYS B C 1
ATOM 1699 O O . CYS B 1 34 ? 12.461 -7.66 2.602 1 97.94 34 CYS B O 1
ATOM 1701 N N . LYS B 1 35 ? 11.5 -9.102 4.008 1 96.19 35 LYS B N 1
ATOM 1702 C CA . LYS B 1 35 ? 12.75 -9.398 4.688 1 96.19 35 LYS B CA 1
ATOM 1703 C C . LYS B 1 35 ? 13.789 -9.945 3.713 1 96.19 35 LYS B C 1
ATOM 1705 O O . LYS B 1 35 ? 14.945 -9.508 3.713 1 96.19 35 LYS B O 1
ATOM 1710 N N . LEU B 1 36 ? 13.453 -10.867 2.893 1 96.94 36 LEU B N 1
ATOM 1711 C CA . LEU B 1 36 ? 14.375 -11.523 1.97 1 96.94 36 LEU B CA 1
ATOM 1712 C C . LEU B 1 36 ? 14.891 -10.531 0.932 1 96.94 36 LEU B C 1
ATOM 1714 O O . LEU B 1 36 ? 16.078 -10.562 0.576 1 96.94 36 LEU B O 1
ATOM 1718 N N . ILE B 1 37 ? 14.008 -9.664 0.451 1 96.5 37 ILE B N 1
ATOM 1719 C CA . ILE B 1 37 ? 14.438 -8.703 -0.562 1 96.5 37 ILE B CA 1
ATOM 1720 C C . ILE B 1 37 ? 15.352 -7.66 0.071 1 96.5 37 ILE B C 1
ATOM 1722 O O . ILE B 1 37 ? 16.406 -7.324 -0.487 1 96.5 37 ILE B O 1
ATOM 1726 N N . ARG B 1 38 ? 15.023 -7.16 1.211 1 94.44 38 ARG B N 1
ATOM 1727 C CA . ARG B 1 38 ? 15.805 -6.113 1.866 1 94.44 38 ARG B CA 1
ATOM 1728 C C . ARG B 1 38 ? 17.188 -6.629 2.254 1 94.44 38 ARG B C 1
ATOM 1730 O O . ARG B 1 38 ? 18.156 -5.867 2.271 1 94.44 38 ARG B O 1
ATOM 1737 N N . SER B 1 39 ? 17.281 -7.879 2.545 1 94 39 SER B N 1
ATOM 1738 C CA . SER B 1 39 ? 18.562 -8.461 2.912 1 94 39 SER B CA 1
ATOM 1739 C C . SER B 1 39 ? 19.328 -8.938 1.682 1 94 39 SER B C 1
ATOM 1741 O O . SER B 1 39 ? 20.344 -9.633 1.802 1 94 39 SER B O 1
ATOM 1743 N N . SER B 1 40 ? 18.844 -8.695 0.539 1 93 40 SER B N 1
ATOM 1744 C CA . SER B 1 40 ? 19.469 -9.008 -0.738 1 93 40 SER B CA 1
ATOM 1745 C C . SER B 1 40 ? 19.719 -10.508 -0.872 1 93 40 SER B C 1
ATOM 1747 O O . SER B 1 40 ? 20.781 -10.93 -1.361 1 93 40 SER B O 1
ATOM 1749 N N . GLN B 1 41 ? 18.719 -11.242 -0.44 1 90.88 41 GLN B N 1
ATOM 1750 C CA . GLN B 1 41 ? 18.906 -12.688 -0.453 1 90.88 41 GLN B CA 1
ATOM 1751 C C . GLN B 1 41 ? 18.25 -13.32 -1.684 1 90.88 41 GLN B C 1
ATOM 1753 O O . GLN B 1 41 ? 18.562 -14.461 -2.039 1 90.88 41 GLN B O 1
ATOM 1758 N N . ILE B 1 42 ? 17.344 -12.617 -2.268 1 90.5 42 ILE B N 1
ATOM 1759 C CA . ILE B 1 42 ? 16.688 -13.148 -3.455 1 90.5 42 ILE B CA 1
ATOM 1760 C C . ILE B 1 42 ? 17.484 -12.773 -4.703 1 90.5 42 ILE B C 1
ATOM 1762 O O . ILE B 1 42 ? 17.625 -11.586 -5.02 1 90.5 42 ILE B O 1
ATOM 1766 N N . ASP B 1 43 ? 17.922 -13.75 -5.27 1 87.75 43 ASP B N 1
ATOM 1767 C CA . ASP B 1 43 ? 18.641 -13.57 -6.531 1 87.75 43 ASP B CA 1
ATOM 1768 C C . ASP B 1 43 ? 17.859 -14.188 -7.695 1 87.75 43 ASP B C 1
ATOM 1770 O O . ASP B 1 43 ? 17.609 -15.391 -7.715 1 87.75 43 ASP B O 1
ATOM 1774 N N . LEU B 1 44 ? 17.469 -13.312 -8.594 1 90.88 44 LEU B N 1
ATOM 1775 C CA . LEU B 1 44 ? 16.734 -13.773 -9.773 1 90.88 44 LEU B CA 1
ATOM 1776 C C . LEU B 1 44 ? 17.656 -13.914 -10.969 1 90.88 44 LEU B C 1
ATOM 1778 O O . LEU B 1 44 ? 18.484 -13.039 -11.227 1 90.88 44 LEU B O 1
ATOM 1782 N N . PRO B 1 45 ? 17.547 -15.023 -11.688 1 88.38 45 PRO B N 1
ATOM 1783 C CA . PRO B 1 45 ? 18.328 -15.156 -12.922 1 88.38 45 PRO B CA 1
ATOM 1784 C C . PRO B 1 45 ? 18.062 -14.023 -13.914 1 88.38 45 PRO B C 1
ATOM 1786 O O . PRO B 1 45 ? 16.969 -13.453 -13.93 1 88.38 45 PRO B O 1
ATOM 1789 N N . PRO B 1 46 ? 19.078 -13.727 -14.703 1 89.56 46 PRO B N 1
ATOM 1790 C CA . PRO B 1 46 ? 18.953 -12.617 -15.648 1 89.56 46 PRO B CA 1
ATOM 1791 C C . PRO B 1 46 ? 17.75 -12.75 -16.562 1 89.56 46 PRO B C 1
ATOM 1793 O O . PRO B 1 46 ? 17.141 -11.742 -16.938 1 89.56 46 PRO B O 1
ATOM 1796 N N . GLU B 1 47 ? 17.359 -13.93 -16.938 1 91.38 47 GLU B N 1
ATOM 1797 C CA . GLU B 1 47 ? 16.25 -14.133 -17.844 1 91.38 47 GLU B CA 1
ATOM 1798 C C . GLU B 1 47 ? 14.93 -13.703 -17.203 1 91.38 47 GLU B C 1
ATOM 1800 O O . GLU B 1 47 ? 13.938 -13.477 -17.906 1 91.38 47 GLU B O 1
ATOM 1805 N N . PHE B 1 48 ? 14.953 -13.586 -15.93 1 93 48 PHE B N 1
ATOM 1806 C CA . PHE B 1 48 ? 13.734 -13.219 -15.219 1 93 48 PHE B CA 1
ATOM 1807 C C . PHE B 1 48 ? 13.641 -11.711 -15.039 1 93 48 PHE B C 1
ATOM 1809 O O . PHE B 1 48 ? 12.609 -11.195 -14.602 1 93 48 PHE B O 1
ATOM 1816 N N . ILE B 1 49 ? 14.648 -10.992 -15.383 1 93.44 49 ILE B N 1
ATOM 1817 C CA . ILE B 1 49 ? 14.625 -9.578 -15.031 1 93.44 49 ILE B CA 1
ATOM 1818 C C . ILE B 1 49 ? 14.773 -8.727 -16.297 1 93.44 49 ILE B C 1
ATOM 1820 O O . ILE B 1 49 ? 14.922 -7.508 -16.219 1 93.44 49 ILE B O 1
ATOM 1824 N N . THR B 1 50 ? 14.742 -9.297 -17.422 1 93.31 50 THR B N 1
ATOM 1825 C CA . THR B 1 50 ? 14.859 -8.578 -18.688 1 93.31 50 THR B CA 1
ATOM 1826 C C . THR B 1 50 ? 13.492 -8.109 -19.172 1 93.31 50 THR B C 1
ATOM 1828 O O . THR B 1 50 ? 12.578 -8.914 -19.344 1 93.31 50 THR B O 1
ATOM 1831 N N . PRO B 1 51 ? 13.359 -6.809 -19.359 1 94.12 51 PRO B N 1
ATOM 1832 C CA . PRO B 1 51 ? 12.086 -6.344 -19.922 1 94.12 51 PRO B CA 1
ATOM 1833 C C . PRO B 1 51 ? 11.859 -6.805 -21.359 1 94.12 51 PRO B C 1
ATOM 1835 O O . PRO B 1 51 ? 12.805 -7.215 -22.031 1 94.12 51 PRO B O 1
ATOM 1838 N N . VAL B 1 52 ? 10.656 -6.84 -21.766 1 93.31 52 VAL B N 1
ATOM 1839 C CA . VAL B 1 52 ? 10.297 -7.105 -23.156 1 93.31 52 VAL B CA 1
ATOM 1840 C C . VAL B 1 52 ? 9.578 -5.895 -23.734 1 93.31 52 VAL B C 1
ATOM 1842 O O . VAL B 1 52 ? 9.094 -5.035 -23 1 93.31 52 VAL B O 1
ATOM 1845 N N . ASP B 1 53 ? 9.523 -5.824 -25.031 1 90.31 53 ASP B N 1
ATOM 1846 C CA . ASP B 1 53 ? 8.922 -4.68 -25.703 1 90.31 53 ASP B CA 1
ATOM 1847 C C . ASP B 1 53 ? 7.402 -4.82 -25.766 1 90.31 53 ASP B C 1
ATOM 1849 O O . ASP B 1 53 ? 6.883 -5.922 -25.969 1 90.31 53 ASP B O 1
ATOM 1853 N N . GLY B 1 54 ? 6.727 -3.686 -25.594 1 92.06 54 GLY B N 1
ATOM 1854 C CA . GLY B 1 54 ? 5.312 -3.604 -25.922 1 92.06 54 GLY B CA 1
ATOM 1855 C C . GLY B 1 54 ? 4.41 -3.881 -24.734 1 92.06 54 GLY B C 1
ATOM 1856 O O . GLY B 1 54 ? 3.299 -3.355 -24.656 1 92.06 54 GLY B O 1
ATOM 1857 N N . HIS B 1 55 ? 4.863 -4.809 -23.875 1 94.75 55 HIS B N 1
ATOM 1858 C CA . HIS B 1 55 ? 4.039 -5.137 -22.719 1 94.75 55 HIS B CA 1
ATOM 1859 C C . HIS B 1 55 ? 4.898 -5.551 -21.531 1 94.75 55 HIS B C 1
ATOM 1861 O O . HIS B 1 55 ? 6.102 -5.789 -21.688 1 94.75 55 HIS B O 1
ATOM 1867 N N . TYR B 1 56 ? 4.316 -5.543 -20.375 1 97.31 56 TYR B N 1
ATOM 1868 C CA . TYR B 1 56 ? 5.051 -6.082 -19.234 1 97.31 56 TYR B CA 1
ATOM 1869 C C . TYR B 1 56 ? 5.219 -7.59 -19.359 1 97.31 56 TYR B C 1
ATOM 1871 O O . TYR B 1 56 ? 4.336 -8.281 -19.875 1 97.31 56 TYR B O 1
ATOM 1879 N N . ALA B 1 57 ? 6.281 -8.117 -18.844 1 97.5 57 ALA B N 1
ATOM 1880 C CA . ALA B 1 57 ? 6.57 -9.539 -18.984 1 97.5 57 ALA B CA 1
ATOM 1881 C C . ALA B 1 57 ? 6.156 -10.305 -17.719 1 97.5 57 ALA B C 1
ATOM 1883 O O . ALA B 1 57 ? 6.332 -9.812 -16.609 1 97.5 57 ALA B O 1
ATOM 1884 N N . ARG B 1 58 ? 5.664 -11.453 -17.953 1 97.62 58 ARG B N 1
ATOM 1885 C CA . ARG B 1 58 ? 5.352 -12.43 -16.922 1 97.62 58 ARG B CA 1
ATOM 1886 C C . ARG B 1 58 ? 6.184 -13.695 -17.078 1 97.62 58 ARG B C 1
ATOM 1888 O O . ARG B 1 58 ? 6.191 -14.305 -18.156 1 97.62 58 ARG B O 1
ATOM 1895 N N . ARG B 1 59 ? 6.863 -14.109 -15.992 1 97.62 59 ARG B N 1
ATOM 1896 C CA . ARG B 1 59 ? 7.66 -15.328 -16.031 1 97.62 59 ARG B CA 1
ATOM 1897 C C . ARG B 1 59 ? 7.414 -16.188 -14.797 1 97.62 59 ARG B C 1
ATOM 1899 O O . ARG B 1 59 ? 7.594 -15.727 -13.672 1 97.62 59 ARG B O 1
ATOM 1906 N N . LEU B 1 60 ? 7.012 -17.453 -15.047 1 97 60 LEU B N 1
ATOM 1907 C CA . LEU B 1 60 ? 6.719 -18.375 -13.961 1 97 60 LEU B CA 1
ATOM 1908 C C . LEU B 1 60 ? 8.008 -18.844 -13.289 1 97 60 LEU B C 1
ATOM 1910 O O . LEU B 1 60 ? 8.836 -19.5 -13.914 1 97 60 LEU B O 1
ATOM 1914 N N . LEU B 1 61 ? 8.156 -18.516 -12.086 1 95.88 61 LEU B N 1
ATOM 1915 C CA . LEU B 1 61 ? 9.336 -18.922 -11.328 1 95.88 61 LEU B CA 1
ATOM 1916 C C . LEU B 1 61 ? 9.125 -20.281 -10.688 1 95.88 61 LEU B C 1
ATOM 1918 O O . LEU B 1 61 ? 10.039 -21.109 -10.672 1 95.88 61 LEU B O 1
ATOM 1922 N N . HIS B 1 62 ? 7.91 -20.453 -10.109 1 96.25 62 HIS B N 1
ATOM 1923 C CA . HIS B 1 62 ? 7.598 -21.703 -9.406 1 96.25 62 HIS B CA 1
ATOM 1924 C C . HIS B 1 62 ? 6.09 -21.875 -9.234 1 96.25 62 HIS B C 1
ATOM 1926 O O . HIS B 1 62 ? 5.363 -20.891 -9.07 1 96.25 62 HIS B O 1
ATOM 1932 N N . LYS B 1 63 ? 5.637 -23.078 -9.312 1 97.38 63 LYS B N 1
ATOM 1933 C CA . LYS B 1 63 ? 4.258 -23.375 -8.938 1 97.38 63 LYS B CA 1
ATOM 1934 C C . LYS B 1 63 ? 4.168 -24.734 -8.227 1 97.38 63 LYS B C 1
ATOM 1936 O O . LYS B 1 63 ? 4.98 -25.625 -8.461 1 97.38 63 LYS B O 1
ATOM 1941 N N . ASN B 1 64 ? 3.254 -24.844 -7.336 1 97.75 64 ASN B N 1
ATOM 1942 C CA . ASN B 1 64 ? 2.879 -26.062 -6.648 1 97.75 64 ASN B CA 1
ATOM 1943 C C . ASN B 1 64 ? 1.369 -26.297 -6.676 1 97.75 64 ASN B C 1
ATOM 1945 O O . ASN B 1 64 ? 0.63 -25.656 -5.918 1 97.75 64 ASN B O 1
ATOM 1949 N N . GLU B 1 65 ? 0.944 -27.172 -7.508 1 95.94 65 GLU B N 1
ATOM 1950 C CA . GLU B 1 65 ? -0.481 -27.422 -7.699 1 95.94 65 GLU B CA 1
ATOM 1951 C C . GLU B 1 65 ? -1.104 -28.047 -6.453 1 95.94 65 GLU B C 1
ATOM 1953 O O . GLU B 1 65 ? -2.236 -27.719 -6.09 1 95.94 65 GLU B O 1
ATOM 1958 N N . GLU B 1 66 ? -0.433 -28.891 -5.801 1 95.81 66 GLU B N 1
ATOM 1959 C CA . GLU B 1 66 ? -0.936 -29.562 -4.605 1 95.81 66 GLU B CA 1
ATOM 1960 C C . GLU B 1 66 ? -1.145 -28.578 -3.463 1 95.81 66 GLU B C 1
ATOM 1962 O O . GLU B 1 66 ? -2.176 -28.609 -2.787 1 95.81 66 GLU B O 1
ATOM 1967 N N . LYS B 1 67 ? -0.201 -27.672 -3.336 1 95.94 67 LYS B N 1
ATOM 1968 C CA . LYS B 1 67 ? -0.271 -26.688 -2.266 1 95.94 67 LYS B CA 1
ATOM 1969 C C . LYS B 1 67 ? -1.105 -25.484 -2.686 1 95.94 67 LYS B C 1
ATOM 1971 O O . LYS B 1 67 ? -1.509 -24.672 -1.845 1 95.94 67 LYS B O 1
ATOM 1976 N N . GLY B 1 68 ? -1.35 -25.359 -3.979 1 96.19 68 GLY B N 1
ATOM 1977 C CA . GLY B 1 68 ? -2.295 -24.375 -4.48 1 96.19 68 GLY B CA 1
ATOM 1978 C C . GLY B 1 68 ? -1.72 -22.969 -4.539 1 96.19 68 GLY B C 1
ATOM 1979 O O . GLY B 1 68 ? -2.346 -22.016 -4.078 1 96.19 68 GLY B O 1
ATOM 1980 N N . TYR B 1 69 ? -0.461 -22.812 -5.012 1 98.19 69 TYR B N 1
ATOM 1981 C CA . TYR B 1 69 ? 0.092 -21.469 -5.184 1 98.19 69 TYR B CA 1
ATOM 1982 C C . TYR B 1 69 ? 1.048 -21.438 -6.371 1 98.19 69 TYR B C 1
ATOM 1984 O O . TYR B 1 69 ? 1.449 -22.469 -6.891 1 98.19 69 TYR B O 1
ATOM 1992 N N . SER B 1 70 ? 1.41 -20.234 -6.824 1 98.19 70 SER B N 1
ATOM 1993 C CA . SER B 1 70 ? 2.418 -19.984 -7.852 1 98.19 70 SER B CA 1
ATOM 1994 C C . SER B 1 70 ? 3.166 -18.688 -7.594 1 98.19 70 SER B C 1
ATOM 1996 O O . SER B 1 70 ? 2.668 -17.812 -6.891 1 98.19 70 SER B O 1
ATOM 1998 N N . ILE B 1 71 ? 4.336 -18.609 -8.102 1 97.88 71 ILE B N 1
ATOM 1999 C CA . ILE B 1 71 ? 5.191 -17.438 -8.016 1 97.88 71 ILE B CA 1
ATOM 2000 C C . ILE B 1 71 ? 5.566 -16.953 -9.422 1 97.88 71 ILE B C 1
ATOM 2002 O O . ILE B 1 71 ? 6.152 -17.719 -10.195 1 97.88 71 ILE B O 1
ATOM 2006 N N . VAL B 1 72 ? 5.258 -15.75 -9.711 1 97.81 72 VAL B N 1
ATOM 2007 C CA . VAL B 1 72 ? 5.504 -15.164 -11.023 1 97.81 72 VAL B CA 1
ATOM 2008 C C . VAL B 1 72 ? 6.371 -13.914 -10.867 1 97.81 72 VAL B C 1
ATOM 2010 O O . VAL B 1 72 ? 6.117 -13.078 -10 1 97.81 72 VAL B O 1
ATOM 2013 N N . VAL B 1 73 ? 7.41 -13.781 -11.688 1 98 73 VAL B N 1
ATOM 2014 C CA . VAL B 1 73 ? 8.203 -12.562 -11.781 1 98 73 VAL B CA 1
ATOM 2015 C C . VAL B 1 73 ? 7.68 -11.695 -12.93 1 98 73 VAL B C 1
ATOM 2017 O O . VAL B 1 73 ? 7.477 -12.188 -14.039 1 98 73 VAL B O 1
ATOM 2020 N N . MET B 1 74 ? 7.477 -10.461 -12.609 1 98.44 74 MET B N 1
ATOM 2021 C CA . MET B 1 74 ? 7.02 -9.547 -13.648 1 98.44 74 MET B CA 1
ATOM 2022 C C . MET B 1 74 ? 8.016 -8.414 -13.859 1 98.44 74 MET B C 1
ATOM 2024 O O . MET B 1 74 ? 8.555 -7.871 -12.891 1 98.44 74 MET B O 1
ATOM 2028 N N . THR B 1 75 ? 8.305 -8.109 -15.078 1 98.38 75 THR B N 1
ATOM 2029 C CA . THR B 1 75 ? 9.141 -6.973 -15.445 1 98.38 75 THR B CA 1
ATOM 2030 C C . THR B 1 75 ? 8.32 -5.91 -16.172 1 98.38 75 THR B C 1
ATOM 2032 O O . THR B 1 75 ? 7.59 -6.219 -17.109 1 98.38 75 THR B O 1
ATOM 2035 N N . TRP B 1 76 ? 8.469 -4.762 -15.695 1 98.38 76 TRP B N 1
ATOM 2036 C CA . TRP B 1 76 ? 7.746 -3.609 -16.219 1 98.38 76 TRP B CA 1
ATOM 2037 C C . TRP B 1 76 ? 8.703 -2.615 -16.859 1 98.38 76 TRP B C 1
ATOM 2039 O O . TRP B 1 76 ? 9.547 -2.021 -16.188 1 98.38 76 TRP B O 1
ATOM 2049 N N . GLY B 1 77 ? 8.633 -2.436 -18.188 1 97.69 77 GLY B N 1
ATOM 2050 C CA . GLY B 1 77 ? 9.383 -1.347 -18.797 1 97.69 77 GLY B CA 1
ATOM 2051 C C . GLY B 1 77 ? 8.945 0.023 -18.312 1 97.69 77 GLY B C 1
ATOM 2052 O O . GLY B 1 77 ? 7.965 0.143 -17.562 1 97.69 77 GLY B O 1
ATOM 2053 N N . PRO B 1 78 ? 9.734 1.077 -18.734 1 97.31 78 PRO B N 1
ATOM 2054 C CA . PRO B 1 78 ? 9.383 2.436 -18.328 1 97.31 78 PRO B CA 1
ATOM 2055 C C . PRO B 1 78 ? 7.934 2.795 -18.656 1 97.31 78 PRO B C 1
ATOM 2057 O O . PRO B 1 78 ? 7.516 2.691 -19.812 1 97.31 78 PRO B O 1
ATOM 2060 N N . GLY B 1 79 ? 7.102 3.084 -17.547 1 97 79 GLY B N 1
ATOM 2061 C CA . GLY B 1 79 ? 5.746 3.576 -17.719 1 97 79 GLY B CA 1
ATOM 2062 C C . GLY B 1 79 ? 4.742 2.475 -18 1 97 79 GLY B C 1
ATOM 2063 O O . GLY B 1 79 ? 3.539 2.732 -18.094 1 97 79 GLY B O 1
ATOM 2064 N N . GLN B 1 80 ? 5.152 1.24 -18.156 1 97.94 80 GLN B N 1
ATOM 2065 C CA . GLN B 1 80 ? 4.234 0.141 -18.438 1 97.94 80 GLN B CA 1
ATOM 2066 C C . GLN B 1 80 ? 3.307 -0.115 -17.25 1 97.94 80 GLN B C 1
ATOM 2068 O O . GLN B 1 80 ? 3.695 0.083 -16.109 1 97.94 80 GLN B O 1
ATOM 2073 N N . ASN B 1 81 ? 2.08 -0.573 -17.547 1 97.44 81 ASN B N 1
ATOM 2074 C CA . ASN B 1 81 ? 1.1 -0.825 -16.5 1 97.44 81 ASN B CA 1
ATOM 2075 C C . ASN B 1 81 ? 0.095 -1.895 -16.906 1 97.44 81 ASN B C 1
ATOM 2077 O O . ASN B 1 81 ? 0.051 -2.291 -18.078 1 97.44 81 ASN B O 1
ATOM 2081 N N . ALA B 1 82 ? -0.569 -2.43 -15.938 1 97.38 82 ALA B N 1
ATOM 2082 C CA . ALA B 1 82 ? -1.773 -3.238 -16.109 1 97.38 82 ALA B CA 1
ATOM 2083 C C . ALA B 1 82 ? -3.02 -2.459 -15.688 1 97.38 82 ALA B C 1
ATOM 2085 O O . ALA B 1 82 ? -3.076 -1.91 -14.586 1 97.38 82 ALA B O 1
ATOM 2086 N N . PRO B 1 83 ? -3.994 -2.396 -16.609 1 97 83 PRO B N 1
ATOM 2087 C CA . PRO B 1 83 ? -5.223 -1.687 -16.25 1 97 83 PRO B CA 1
ATOM 2088 C C . PRO B 1 83 ? -6.016 -2.393 -15.148 1 97 83 PRO B C 1
ATOM 2090 O O . PRO B 1 83 ? -5.578 -3.424 -14.633 1 97 83 PRO B O 1
ATOM 2093 N N . ILE B 1 84 ? -7.148 -1.818 -14.711 1 98.06 84 ILE B N 1
ATOM 2094 C CA . ILE B 1 84 ? -7.984 -2.406 -13.672 1 98.06 84 ILE B CA 1
ATOM 2095 C C . ILE B 1 84 ? -8.281 -3.865 -14.008 1 98.06 84 ILE B C 1
ATOM 2097 O O . ILE B 1 84 ? -8.734 -4.172 -15.117 1 98.06 84 ILE B O 1
ATOM 2101 N N . HIS B 1 85 ? -8.039 -4.703 -13.109 1 98.38 85 HIS B N 1
ATOM 2102 C CA . HIS B 1 85 ? -8.25 -6.137 -13.289 1 98.38 85 HIS B CA 1
ATOM 2103 C C . HIS B 1 85 ? -8.477 -6.828 -11.953 1 98.38 85 HIS B C 1
ATOM 2105 O O . HIS B 1 85 ? -8.32 -6.215 -10.891 1 98.38 85 HIS B O 1
ATOM 2111 N N . ASP B 1 86 ? -8.945 -8.062 -12.023 1 97.56 86 ASP B N 1
ATOM 2112 C CA . ASP B 1 86 ? -9.07 -8.922 -10.852 1 97.56 86 ASP B CA 1
ATOM 2113 C C . ASP B 1 86 ? -8.109 -10.102 -10.93 1 97.56 86 ASP B C 1
ATOM 2115 O O . ASP B 1 86 ? -7.293 -10.18 -11.852 1 97.56 86 ASP B O 1
ATOM 2119 N N . HIS B 1 87 ? -8.094 -10.93 -9.922 1 97.06 87 HIS B N 1
ATOM 2120 C CA . HIS B 1 87 ? -7.23 -12.109 -9.898 1 97.06 87 HIS B CA 1
ATOM 2121 C C . HIS B 1 87 ? -8.055 -13.391 -9.875 1 97.06 87 HIS B C 1
ATOM 2123 O O . HIS B 1 87 ? -7.668 -14.375 -9.234 1 97.06 87 HIS B O 1
ATOM 2129 N N . SER B 1 88 ? -9.234 -13.359 -10.445 1 95.06 88 SER B N 1
ATOM 2130 C CA . SER B 1 88 ? -10.109 -14.523 -10.562 1 95.06 88 SER B CA 1
ATOM 2131 C C . SER B 1 88 ? -10.359 -15.164 -9.203 1 95.06 88 SER B C 1
ATOM 2133 O O . SER B 1 88 ? -10.328 -16.391 -9.078 1 95.06 88 SER B O 1
ATOM 2135 N N . GLY B 1 89 ? -10.453 -14.383 -8.227 1 94.5 89 GLY B N 1
ATOM 2136 C CA . GLY B 1 89 ? -10.812 -14.859 -6.898 1 94.5 89 GLY B CA 1
ATOM 2137 C C . GLY B 1 89 ? -9.625 -15.328 -6.086 1 94.5 89 GLY B C 1
ATOM 2138 O O . GLY B 1 89 ? -9.781 -15.812 -4.965 1 94.5 89 GLY B O 1
ATOM 2139 N N . MET B 1 90 ? -8.43 -15.156 -6.551 1 96.88 90 MET B N 1
ATOM 2140 C CA . MET B 1 90 ? -7.227 -15.594 -5.836 1 96.88 90 MET B CA 1
ATOM 2141 C C . MET B 1 90 ? -6.648 -14.453 -5.004 1 96.88 90 MET B C 1
ATOM 2143 O O . MET B 1 90 ? -6.656 -13.297 -5.434 1 96.88 90 MET B O 1
ATOM 2147 N N . TRP B 1 91 ? -6.164 -14.805 -3.807 1 97.44 91 TRP B N 1
ATOM 2148 C CA . TRP B 1 91 ? -5.328 -13.852 -3.082 1 97.44 91 TRP B CA 1
ATOM 2149 C C . TRP B 1 91 ? -3.979 -13.68 -3.773 1 97.44 91 TRP B C 1
ATOM 2151 O O . TRP B 1 91 ? -3.561 -14.531 -4.559 1 97.44 91 TRP B O 1
ATOM 2161 N N . CYS B 1 92 ? -3.307 -12.578 -3.521 1 98.5 92 CYS B N 1
ATOM 2162 C CA . CYS B 1 92 ? -2.002 -12.289 -4.105 1 98.5 92 CYS B CA 1
ATOM 2163 C C . CYS B 1 92 ? -1.139 -11.484 -3.141 1 98.5 92 CYS B C 1
ATOM 2165 O O . CYS B 1 92 ? -1.645 -10.625 -2.414 1 98.5 92 CYS B O 1
ATOM 2167 N N . VAL B 1 93 ? 0.114 -11.812 -3.08 1 98.75 93 VAL B N 1
ATOM 2168 C CA . VAL B 1 93 ? 1.137 -10.961 -2.488 1 98.75 93 VAL B CA 1
ATOM 2169 C C . VAL B 1 93 ? 2.074 -10.445 -3.576 1 98.75 93 VAL B C 1
ATOM 2171 O O . VAL B 1 93 ? 2.57 -11.219 -4.398 1 98.75 93 VAL B O 1
ATOM 2174 N N . GLU B 1 94 ? 2.299 -9.156 -3.584 1 98.69 94 GLU B N 1
ATOM 2175 C CA . GLU B 1 94 ? 3.176 -8.531 -4.566 1 98.69 94 GLU B CA 1
ATOM 2176 C C . GLU B 1 94 ? 4.344 -7.816 -3.891 1 98.69 94 GLU B C 1
ATOM 2178 O O . GLU B 1 94 ? 4.137 -6.961 -3.027 1 98.69 94 GLU B O 1
ATOM 2183 N N . GLY B 1 95 ? 5.523 -8.117 -4.258 1 98.69 95 GLY B N 1
ATOM 2184 C CA . GLY B 1 95 ? 6.723 -7.52 -3.693 1 98.69 95 GLY B CA 1
ATOM 2185 C C . GLY B 1 95 ? 7.617 -6.883 -4.738 1 98.69 95 GLY B C 1
ATOM 2186 O O . GLY B 1 95 ? 7.758 -7.402 -5.848 1 98.69 95 GLY B O 1
ATOM 2187 N N . VAL B 1 96 ? 8.281 -5.809 -4.348 1 98.81 96 VAL B N 1
ATOM 2188 C CA . VAL B 1 96 ? 9.133 -5.051 -5.262 1 98.81 96 VAL B CA 1
ATOM 2189 C C . VAL B 1 96 ? 10.586 -5.5 -5.105 1 98.81 96 VAL B C 1
ATOM 2191 O O . VAL B 1 96 ? 11.195 -5.285 -4.059 1 98.81 96 VAL B O 1
ATOM 2194 N N . TRP B 1 97 ? 11.094 -6.074 -6.121 1 97.81 97 TRP B N 1
ATOM 2195 C CA . TRP B 1 97 ? 12.484 -6.543 -6.133 1 97.81 97 TRP B CA 1
ATOM 2196 C C . TRP B 1 97 ? 13.406 -5.496 -6.746 1 97.81 97 TRP B C 1
ATOM 2198 O O . TRP B 1 97 ? 14.555 -5.355 -6.336 1 97.81 97 TRP B O 1
ATOM 2208 N N . GLY B 1 98 ? 12.898 -4.758 -7.668 1 97.5 98 GLY B N 1
ATOM 2209 C CA . GLY B 1 98 ? 13.633 -3.68 -8.32 1 97.5 98 GLY B CA 1
ATOM 2210 C C . GLY B 1 98 ? 12.742 -2.527 -8.742 1 97.5 98 GLY B C 1
ATOM 2211 O O . GLY B 1 98 ? 11.609 -2.738 -9.18 1 97.5 98 GLY B O 1
ATOM 2212 N N . GLY B 1 99 ? 13.32 -1.255 -8.656 1 97.5 99 GLY B N 1
ATOM 2213 C CA . GLY B 1 99 ? 12.523 -0.088 -9 1 97.5 99 GLY B CA 1
ATOM 2214 C C . GLY B 1 99 ? 11.398 0.182 -8.023 1 97.5 99 GLY B C 1
ATOM 2215 O O . GLY B 1 99 ? 11.609 0.168 -6.809 1 97.5 99 GLY B O 1
ATOM 2216 N N . SER B 1 100 ? 10.234 0.556 -8.578 1 98.56 100 SER B N 1
ATOM 2217 C CA . SER B 1 100 ? 9.031 0.828 -7.801 1 98.56 100 SER B CA 1
ATOM 2218 C C . SER B 1 100 ? 7.773 0.458 -8.578 1 98.56 100 SER B C 1
ATOM 2220 O O . SER B 1 100 ? 7.805 0.368 -9.812 1 98.56 100 SER B O 1
ATOM 2222 N N . ILE B 1 101 ? 6.727 0.215 -7.852 1 98.75 101 ILE B N 1
ATOM 2223 C CA . ILE B 1 101 ? 5.426 -0.012 -8.469 1 98.75 101 ILE B CA 1
ATOM 2224 C C . ILE B 1 101 ? 4.379 0.896 -7.828 1 98.75 101 ILE B C 1
ATOM 2226 O O . ILE B 1 101 ? 4.52 1.288 -6.668 1 98.75 101 ILE B O 1
ATOM 2230 N N . ASP B 1 102 ? 3.43 1.246 -8.594 1 98.75 102 ASP B N 1
ATOM 2231 C CA . ASP B 1 102 ? 2.252 1.986 -8.148 1 98.75 102 ASP B CA 1
ATOM 2232 C C . ASP B 1 102 ? 0.996 1.123 -8.242 1 98.75 102 ASP B C 1
ATOM 2234 O O . ASP B 1 102 ? 0.694 0.564 -9.297 1 98.75 102 ASP B O 1
ATOM 2238 N N . VAL B 1 103 ? 0.298 0.994 -7.125 1 98.62 103 VAL B N 1
ATOM 2239 C CA . VAL B 1 103 ? -0.908 0.175 -7.059 1 98.62 103 VAL B CA 1
ATOM 2240 C C . VAL B 1 103 ? -2.102 1.042 -6.664 1 98.62 103 VAL B C 1
ATOM 2242 O O . VAL B 1 103 ? -2.066 1.728 -5.641 1 98.62 103 VAL B O 1
ATOM 2245 N N . GLN B 1 104 ? -3.143 1.016 -7.465 1 97.56 104 GLN B N 1
ATOM 2246 C CA . GLN B 1 104 ? -4.395 1.72 -7.211 1 97.56 104 GLN B CA 1
ATOM 2247 C C . GLN B 1 104 ? -5.543 0.738 -6.992 1 97.56 104 GLN B C 1
ATOM 2249 O O . GLN B 1 104 ? -5.891 -0.032 -7.891 1 97.56 104 GLN B O 1
ATOM 2254 N N . GLN B 1 105 ? -6.117 0.794 -5.832 1 96.62 105 GLN B N 1
ATOM 2255 C CA . GLN B 1 105 ? -7.27 -0.049 -5.531 1 96.62 105 GLN B CA 1
ATOM 2256 C C . GLN B 1 105 ? -8.562 0.596 -6.02 1 96.62 105 GLN B C 1
ATOM 2258 O O . GLN B 1 105 ? -8.719 1.817 -5.957 1 96.62 105 GLN B O 1
ATOM 2263 N N . TYR B 1 106 ? -9.5 -0.276 -6.402 1 95.81 106 TYR B N 1
ATOM 2264 C CA . TYR B 1 106 ? -10.812 0.183 -6.848 1 95.81 106 TYR B CA 1
ATOM 2265 C C . TYR B 1 106 ? -11.922 -0.571 -6.125 1 95.81 106 TYR B C 1
ATOM 2267 O O . TYR B 1 106 ? -11.781 -1.758 -5.82 1 95.81 106 TYR B O 1
ATOM 2275 N N . GLU B 1 107 ? -12.984 0.113 -5.914 1 92.69 107 GLU B N 1
ATOM 2276 C CA . GLU B 1 107 ? -14.219 -0.485 -5.426 1 92.69 107 GLU B CA 1
ATOM 2277 C C . GLU B 1 107 ? -15.25 -0.604 -6.543 1 92.69 107 GLU B C 1
ATOM 2279 O O . GLU B 1 107 ? -15.508 0.361 -7.27 1 92.69 107 GLU B O 1
ATOM 2284 N N . LEU B 1 108 ? -15.781 -1.786 -6.688 1 94.5 108 LEU B N 1
ATOM 2285 C CA . LEU B 1 108 ? -16.938 -1.951 -7.566 1 94.5 108 LEU B CA 1
ATOM 2286 C C . LEU B 1 108 ? -18.188 -1.375 -6.93 1 94.5 108 LEU B C 1
ATOM 2288 O O . LEU B 1 108 ? -18.75 -1.964 -6 1 94.5 108 LEU B O 1
ATOM 2292 N N . VAL B 1 109 ? -18.703 -0.268 -7.418 1 93.25 109 VAL B N 1
ATOM 2293 C CA . VAL B 1 109 ? -19.781 0.443 -6.734 1 93.25 109 VAL B CA 1
ATOM 2294 C C . VAL B 1 109 ? -21.125 0.052 -7.344 1 93.25 109 VAL B C 1
ATOM 2296 O O . VAL B 1 109 ? -22.172 0.172 -6.695 1 93.25 109 VAL B O 1
ATOM 2299 N N . SER B 1 110 ? -21.094 -0.254 -8.625 1 94.56 110 SER B N 1
ATOM 2300 C CA . SER B 1 110 ? -22.328 -0.737 -9.227 1 94.56 110 SER B CA 1
ATOM 2301 C C . SER B 1 110 ? -22.047 -1.634 -10.43 1 94.56 110 SER B C 1
ATOM 2303 O O . SER B 1 110 ? -21 -1.508 -11.07 1 94.56 110 SER B O 1
ATOM 2305 N N . ARG B 1 111 ? -22.969 -2.59 -10.609 1 93.62 111 ARG B N 1
ATOM 2306 C CA . ARG B 1 111 ? -22.953 -3.484 -11.758 1 93.62 111 ARG B CA 1
ATOM 2307 C C . ARG B 1 111 ? -24.359 -3.65 -12.336 1 93.62 111 ARG B C 1
ATOM 2309 O O . ARG B 1 111 ? -25.281 -4.047 -11.633 1 93.62 111 ARG B O 1
ATOM 2316 N N . ASP B 1 112 ? -24.5 -3.219 -13.531 1 92.25 112 ASP B N 1
ATOM 2317 C CA . ASP B 1 112 ? -25.734 -3.416 -14.281 1 92.25 112 ASP B CA 1
ATOM 2318 C C . ASP B 1 112 ? -25.469 -4.16 -15.586 1 92.25 112 ASP B C 1
ATOM 2320 O O . ASP B 1 112 ? -25.062 -3.553 -16.578 1 92.25 112 ASP B O 1
ATOM 2324 N N . ASN B 1 113 ? -25.797 -5.438 -15.625 1 89 113 ASN B N 1
ATOM 2325 C CA . ASN B 1 113 ? -25.469 -6.293 -16.766 1 89 113 ASN B CA 1
ATOM 2326 C C . ASN B 1 113 ? -23.984 -6.242 -17.109 1 89 113 ASN B C 1
ATOM 2328 O O . ASN B 1 113 ? -23.141 -6.637 -16.297 1 89 113 ASN B O 1
ATOM 2332 N N . GLU B 1 114 ? -23.734 -5.617 -18.234 1 87.38 114 GLU B N 1
ATOM 2333 C CA . GLU B 1 114 ? -22.344 -5.602 -18.688 1 87.38 114 GLU B CA 1
ATOM 2334 C C . GLU B 1 114 ? -21.672 -4.262 -18.391 1 87.38 114 GLU B C 1
ATOM 2336 O O . GLU B 1 114 ? -20.547 -4.004 -18.828 1 87.38 114 GLU B O 1
ATOM 2341 N N . ASN B 1 115 ? -22.375 -3.535 -17.547 1 93.19 115 ASN B N 1
ATOM 2342 C CA . ASN B 1 115 ? -21.859 -2.219 -17.188 1 93.19 115 ASN B CA 1
ATOM 2343 C C . ASN B 1 115 ? -21.375 -2.188 -15.742 1 93.19 115 ASN B C 1
ATOM 2345 O O . ASN B 1 115 ? -22.156 -2.338 -14.812 1 93.19 115 ASN B O 1
ATOM 2349 N N . TYR B 1 116 ? -20.078 -1.928 -15.695 1 96.88 116 TYR B N 1
ATOM 2350 C CA . TYR B 1 116 ? -19.438 -1.847 -14.375 1 96.88 116 TYR B CA 1
ATOM 2351 C C . TYR B 1 116 ? -19.078 -0.407 -14.039 1 96.88 116 TYR B C 1
ATOM 2353 O O . TYR B 1 116 ? -18.703 0.368 -14.922 1 96.88 116 TYR B O 1
ATOM 2361 N N . ARG B 1 117 ? -19.156 -0.072 -12.766 1 96.62 117 ARG B N 1
ATOM 2362 C CA . ARG B 1 117 ? -18.688 1.226 -12.289 1 96.62 117 ARG B CA 1
ATOM 2363 C C . ARG B 1 117 ? -17.75 1.066 -11.094 1 96.62 117 ARG B C 1
ATOM 2365 O O . ARG B 1 117 ? -18.078 0.36 -10.133 1 96.62 117 ARG B O 1
ATOM 2372 N N . PHE B 1 118 ? -16.625 1.783 -11.289 1 96.06 118 PHE B N 1
ATOM 2373 C CA . PHE B 1 118 ? -15.602 1.706 -10.25 1 96.06 118 PHE B CA 1
ATOM 2374 C C . PHE B 1 118 ? -15.305 3.086 -9.68 1 96.06 118 PHE B C 1
ATOM 2376 O O . PHE B 1 118 ? -15.422 4.094 -10.375 1 96.06 118 PHE B O 1
ATOM 2383 N N . GLU B 1 119 ? -14.945 3.098 -8.391 1 92.81 119 GLU B N 1
ATOM 2384 C CA . GLU B 1 119 ? -14.383 4.281 -7.75 1 92.81 119 GLU B CA 1
ATOM 2385 C C . GLU B 1 119 ? -12.977 4.004 -7.215 1 92.81 119 GLU B C 1
ATOM 2387 O O . GLU B 1 119 ? -12.742 2.967 -6.59 1 92.81 119 GLU B O 1
ATOM 2392 N N . ALA B 1 120 ? -12.07 4.977 -7.512 1 93.31 120 ALA B N 1
ATOM 2393 C CA . ALA B 1 120 ? -10.727 4.859 -6.965 1 93.31 120 ALA B CA 1
ATOM 2394 C C . ALA B 1 120 ? -10.727 5.027 -5.449 1 93.31 120 ALA B C 1
ATOM 2396 O O . ALA B 1 120 ? -11.43 5.891 -4.914 1 93.31 120 ALA B O 1
ATOM 2397 N N . ARG B 1 121 ? -9.953 4.168 -4.809 1 93.25 121 ARG B N 1
ATOM 2398 C CA . ARG B 1 121 ? -9.828 4.199 -3.355 1 93.25 121 ARG B CA 1
ATOM 2399 C C . ARG B 1 121 ? -8.375 4.348 -2.932 1 93.25 121 ARG B C 1
ATOM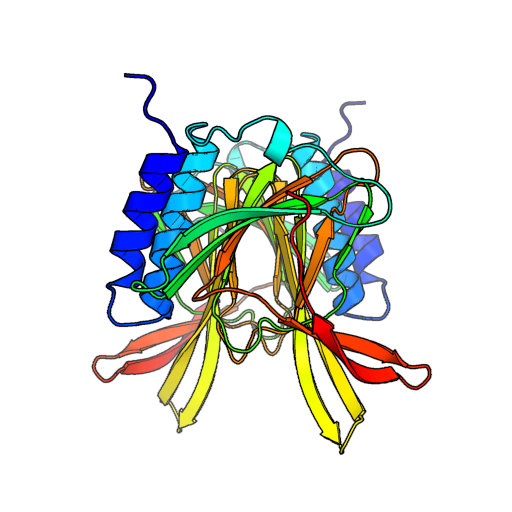 2401 O O . ARG B 1 121 ? -7.641 5.18 -3.475 1 93.25 121 ARG B O 1
ATOM 2408 N N . ASN B 1 122 ? -8.008 3.676 -1.829 1 95.75 122 ASN B N 1
ATOM 2409 C CA . ASN B 1 122 ? -6.641 3.777 -1.328 1 95.75 122 ASN B CA 1
ATOM 2410 C C . ASN B 1 122 ? -5.625 3.289 -2.359 1 95.75 122 ASN B C 1
ATOM 2412 O O . ASN B 1 122 ? -5.941 2.438 -3.191 1 95.75 122 ASN B O 1
ATOM 2416 N N . SER B 1 123 ? -4.484 3.859 -2.391 1 97.44 123 SER B N 1
ATOM 2417 C CA . SER B 1 123 ? -3.393 3.502 -3.289 1 97.44 123 SER B CA 1
ATOM 2418 C C . SER B 1 123 ? -2.043 3.598 -2.584 1 97.44 123 SER B C 1
ATOM 2420 O O . SER B 1 123 ? -1.95 4.145 -1.482 1 97.44 123 SER B O 1
ATOM 2422 N N . TYR B 1 124 ? -1.009 2.99 -3.191 1 98.62 124 TYR B N 1
ATOM 2423 C CA . TYR B 1 124 ? 0.348 3.148 -2.682 1 98.62 124 TYR B CA 1
ATOM 2424 C C . TYR B 1 124 ? 1.372 3.01 -3.801 1 98.62 124 TYR B C 1
ATOM 2426 O O . TYR B 1 124 ? 1.121 2.332 -4.801 1 98.62 124 TYR B O 1
ATOM 2434 N N . GLU B 1 125 ? 2.393 3.699 -3.686 1 98.81 125 GLU B N 1
ATOM 2435 C CA . GLU B 1 125 ? 3.625 3.516 -4.445 1 98.81 125 GLU B CA 1
ATOM 2436 C C . GLU B 1 125 ? 4.734 2.934 -3.572 1 98.81 125 GLU B C 1
ATOM 2438 O O . GLU B 1 125 ? 5.023 3.461 -2.496 1 98.81 125 GLU B O 1
ATOM 2443 N N . ALA B 1 126 ? 5.34 1.896 -4.031 1 98.62 126 ALA B N 1
ATOM 2444 C CA . ALA B 1 126 ? 6.246 1.124 -3.186 1 98.62 126 ALA B CA 1
ATOM 2445 C C . ALA B 1 126 ? 7.586 0.898 -3.881 1 98.62 126 ALA B C 1
ATOM 2447 O O . ALA B 1 126 ? 7.629 0.634 -5.086 1 98.62 126 ALA B O 1
ATOM 2448 N N . GLY B 1 127 ? 8.656 1.018 -3.094 1 98.06 127 GLY B N 1
ATOM 2449 C CA . GLY B 1 127 ? 10 0.75 -3.602 1 98.06 127 GLY B CA 1
ATOM 2450 C C . GLY B 1 127 ? 10.523 -0.613 -3.197 1 98.06 127 GLY B C 1
ATOM 2451 O O . GLY B 1 127 ? 9.789 -1.433 -2.646 1 98.06 127 GLY B O 1
ATOM 2452 N N . VAL B 1 128 ? 11.781 -0.805 -3.469 1 97.75 128 VAL B N 1
ATOM 2453 C CA . VAL B 1 128 ? 12.445 -2.09 -3.27 1 97.75 128 VAL B CA 1
ATOM 2454 C C . VAL B 1 128 ? 12.281 -2.537 -1.819 1 97.75 128 VAL B C 1
ATOM 2456 O O . VAL B 1 128 ? 12.445 -1.738 -0.894 1 97.75 128 VAL B O 1
ATOM 2459 N N . GLY B 1 129 ? 11.914 -3.787 -1.646 1 97.75 129 GLY B N 1
ATOM 2460 C CA . GLY B 1 129 ? 11.781 -4.352 -0.312 1 97.75 129 GLY B CA 1
ATOM 2461 C C . GLY B 1 129 ? 10.414 -4.129 0.299 1 97.75 129 GLY B C 1
ATOM 2462 O O . GLY B 1 129 ? 10.18 -4.473 1.459 1 97.75 129 GLY B O 1
ATOM 2463 N N . SER B 1 130 ? 9.547 -3.527 -0.413 1 98.75 130 SER B N 1
ATOM 2464 C CA . SER B 1 130 ? 8.156 -3.373 -0.022 1 98.75 130 SER B CA 1
ATOM 2465 C C . SER B 1 130 ? 7.285 -4.469 -0.633 1 98.75 130 SER B C 1
ATOM 2467 O O . SER B 1 130 ? 7.656 -5.07 -1.644 1 98.75 130 SER B O 1
ATOM 2469 N N . ALA B 1 131 ? 6.137 -4.688 -0.012 1 98.88 131 ALA B N 1
ATOM 2470 C CA . ALA B 1 131 ? 5.176 -5.66 -0.522 1 98.88 131 ALA B CA 1
ATOM 2471 C C . ALA B 1 131 ? 3.76 -5.328 -0.062 1 98.88 131 ALA B C 1
ATOM 2473 O O . ALA B 1 131 ? 3.572 -4.734 1.002 1 98.88 131 ALA B O 1
ATOM 2474 N N . GLY B 1 132 ? 2.803 -5.66 -0.875 1 98.62 132 GLY B N 1
ATOM 2475 C CA . GLY B 1 132 ? 1.389 -5.59 -0.54 1 98.62 132 GLY B CA 1
ATOM 2476 C C . GLY B 1 132 ? 0.641 -6.875 -0.835 1 98.62 132 GLY B C 1
ATOM 2477 O O . GLY B 1 132 ? 1.179 -7.777 -1.48 1 98.62 132 GLY B O 1
ATOM 2478 N N . CYS B 1 133 ? -0.564 -6.926 -0.284 1 98.25 133 CYS B N 1
ATOM 2479 C CA . CYS B 1 133 ? -1.401 -8.078 -0.592 1 98.25 133 CYS B CA 1
ATOM 2480 C C . CYS B 1 133 ? -2.807 -7.645 -0.99 1 98.25 133 CYS B C 1
ATOM 2482 O O . CYS B 1 133 ? -3.234 -6.539 -0.656 1 98.25 133 CYS B O 1
ATOM 2484 N N . LEU B 1 134 ? -3.426 -8.445 -1.717 1 96.75 134 LEU B N 1
ATOM 2485 C CA . LEU B 1 134 ? -4.816 -8.336 -2.137 1 96.75 134 LEU B CA 1
ATOM 2486 C C . LEU B 1 134 ? -5.605 -9.586 -1.753 1 96.75 134 LEU B C 1
ATOM 2488 O O . LEU B 1 134 ? -5.195 -10.703 -2.072 1 96.75 134 LEU B O 1
ATOM 2492 N N . ILE B 1 135 ? -6.699 -9.336 -1.132 1 95.19 135 ILE B N 1
ATOM 2493 C CA . ILE B 1 135 ? -7.562 -10.422 -0.685 1 95.19 135 ILE B CA 1
ATOM 2494 C C . ILE B 1 135 ? -8.953 -10.266 -1.302 1 95.19 135 ILE B C 1
ATOM 2496 O O . ILE B 1 135 ? -9.633 -9.266 -1.074 1 95.19 135 ILE B O 1
ATOM 2500 N N . PRO B 1 136 ? -9.398 -11.234 -2.074 1 92.38 136 PRO B N 1
ATOM 2501 C CA . PRO B 1 136 ? -10.773 -11.18 -2.574 1 92.38 136 PRO B CA 1
ATOM 2502 C C . PRO B 1 136 ? -11.805 -11.008 -1.456 1 92.38 136 PRO B C 1
ATOM 2504 O O . PRO B 1 136 ? -11.594 -11.492 -0.34 1 92.38 136 PRO B O 1
ATOM 2507 N N . PRO B 1 137 ? -13 -10.375 -1.708 1 90.12 137 PRO B N 1
ATOM 2508 C CA . PRO B 1 137 ? -13.422 -9.836 -3.004 1 90.12 137 PRO B CA 1
ATOM 2509 C C . PRO B 1 137 ? -12.828 -8.461 -3.293 1 90.12 137 PRO B C 1
ATOM 2511 O O . PRO B 1 137 ? -13.242 -7.789 -4.238 1 90.12 137 PRO B O 1
ATOM 2514 N N . TYR B 1 138 ? -11.82 -7.969 -2.525 1 88 138 TYR B N 1
ATOM 2515 C CA . TYR B 1 138 ? -11.227 -6.645 -2.686 1 88 138 TYR B CA 1
ATOM 2516 C C . TYR B 1 138 ? -9.969 -6.719 -3.545 1 88 138 TYR B C 1
ATOM 2518 O O . TYR B 1 138 ? -8.914 -6.203 -3.158 1 88 138 TYR B O 1
ATOM 2526 N N . GLU B 1 139 ? -10.227 -7.23 -4.746 1 92.69 139 GLU B N 1
ATOM 2527 C CA . GLU B 1 139 ? -9.047 -7.551 -5.539 1 92.69 139 GLU B CA 1
ATOM 2528 C C . GLU B 1 139 ? -8.914 -6.613 -6.738 1 92.69 139 GLU B C 1
ATOM 2530 O O . GLU B 1 139 ? -7.91 -6.641 -7.449 1 92.69 139 GLU B O 1
ATOM 2535 N N . TYR B 1 140 ? -9.906 -5.742 -7.008 1 97.06 140 TYR B N 1
ATOM 2536 C CA . TYR B 1 140 ? -9.836 -4.871 -8.18 1 97.06 140 TYR B CA 1
ATOM 2537 C C . TYR B 1 140 ? -8.758 -3.809 -7.996 1 97.06 140 TYR B C 1
ATOM 2539 O O . TYR B 1 140 ? -8.758 -3.068 -7.012 1 97.06 140 TYR B O 1
ATOM 2547 N N . HIS B 1 141 ? -7.832 -3.824 -8.945 1 98.31 141 HIS B N 1
ATOM 2548 C CA . HIS B 1 141 ? -6.738 -2.867 -8.844 1 98.31 141 HIS B CA 1
ATOM 2549 C C . HIS B 1 141 ? -6.062 -2.662 -10.203 1 98.31 141 HIS B C 1
ATOM 2551 O O . HIS B 1 141 ? -6.281 -3.441 -11.133 1 98.31 141 HIS B O 1
ATOM 2557 N N . SER B 1 142 ? -5.414 -1.589 -10.367 1 98.31 142 SER B N 1
ATOM 2558 C CA . SER B 1 142 ? -4.406 -1.386 -11.406 1 98.31 142 SER B CA 1
ATOM 2559 C C . SER B 1 142 ? -3.006 -1.291 -10.805 1 98.31 142 SER B C 1
ATOM 2561 O O . SER B 1 142 ? -2.85 -0.962 -9.633 1 98.31 142 SER B O 1
ATOM 2563 N N . ILE B 1 143 ? -2.027 -1.626 -11.594 1 98.69 143 ILE B N 1
ATOM 2564 C CA . ILE B 1 143 ? -0.652 -1.673 -11.117 1 98.69 143 ILE B CA 1
ATOM 2565 C C . ILE B 1 143 ? 0.306 -1.344 -12.258 1 98.69 143 ILE B C 1
ATOM 2567 O O . ILE B 1 143 ? 0.033 -1.665 -13.414 1 98.69 143 ILE B O 1
ATOM 2571 N N . GLY B 1 144 ? 1.446 -0.682 -11.914 1 98.31 144 GLY B N 1
ATOM 2572 C CA . GLY B 1 144 ? 2.424 -0.42 -12.961 1 98.31 144 GLY B CA 1
ATOM 2573 C C . GLY B 1 144 ? 3.682 0.254 -12.445 1 98.31 144 GLY B C 1
ATOM 2574 O O . GLY B 1 144 ? 3.822 0.482 -11.242 1 98.31 144 GLY B O 1
ATOM 2575 N N . ASN B 1 145 ? 4.598 0.467 -13.383 1 98.62 145 ASN B N 1
ATOM 2576 C CA . ASN B 1 145 ? 5.84 1.197 -13.164 1 98.62 145 ASN B CA 1
ATOM 2577 C C . ASN B 1 145 ? 5.641 2.703 -13.312 1 98.62 145 ASN B C 1
ATOM 2579 O O . ASN B 1 145 ? 5.434 3.203 -14.422 1 98.62 145 ASN B O 1
ATOM 2583 N N . PRO B 1 146 ? 5.754 3.41 -12.172 1 98 146 PRO B N 1
ATOM 2584 C CA . PRO B 1 146 ? 5.535 4.855 -12.281 1 98 146 PRO B CA 1
ATOM 2585 C C . PRO B 1 146 ? 6.73 5.59 -12.883 1 98 146 PRO B C 1
ATOM 2587 O O . PRO B 1 146 ? 6.625 6.773 -13.219 1 98 146 PRO B O 1
ATOM 2590 N N . CYS B 1 147 ? 7.82 4.961 -13.008 1 97.31 147 CYS B N 1
ATOM 2591 C CA . CYS B 1 147 ? 9.023 5.586 -13.539 1 97.31 147 CYS B CA 1
ATOM 2592 C C . CYS B 1 147 ? 9.047 5.496 -15.062 1 97.31 147 CYS B C 1
ATOM 2594 O O . CYS B 1 147 ? 8.867 4.422 -15.633 1 97.31 147 CYS B O 1
ATOM 2596 N N . ASP B 1 148 ? 9.336 6.594 -15.727 1 96.31 148 ASP B N 1
ATOM 2597 C CA . ASP B 1 148 ? 9.375 6.625 -17.188 1 96.31 148 ASP B CA 1
ATOM 2598 C C . ASP B 1 148 ? 10.797 6.453 -17.703 1 96.31 148 ASP B C 1
ATOM 2600 O O . ASP B 1 148 ? 11.039 6.547 -18.906 1 96.31 148 ASP B O 1
ATOM 2604 N N . GLN B 1 149 ? 11.75 6.145 -16.87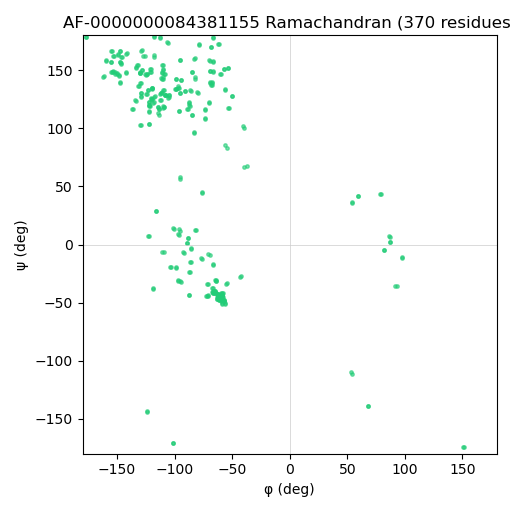5 1 96.38 149 GLN B N 1
ATOM 2605 C CA . GLN B 1 149 ? 13.148 6.086 -17.281 1 96.38 149 GLN B CA 1
ATOM 2606 C C . GLN B 1 149 ? 13.727 4.684 -17.094 1 96.38 149 GLN B C 1
ATOM 2608 O O . GLN B 1 149 ? 14.578 4.25 -17.859 1 96.38 149 GLN B O 1
ATOM 2613 N N . THR B 1 150 ? 13.312 4.023 -16.016 1 96.69 150 THR B N 1
ATOM 2614 C CA . THR B 1 150 ? 13.906 2.73 -15.695 1 96.69 150 THR B CA 1
ATOM 2615 C C . THR B 1 150 ? 12.82 1.672 -15.508 1 96.69 150 THR B C 1
ATOM 2617 O O . THR B 1 150 ? 11.656 2.002 -15.297 1 96.69 150 THR B O 1
ATOM 2620 N N . SER B 1 151 ? 13.227 0.389 -15.578 1 97.69 151 SER B N 1
ATOM 2621 C CA . SER B 1 151 ? 12.305 -0.727 -15.406 1 97.69 151 SER B CA 1
ATOM 2622 C C . SER B 1 151 ? 12.07 -1.024 -13.93 1 97.69 151 SER B C 1
ATOM 2624 O O . SER B 1 151 ? 12.844 -0.582 -13.07 1 97.69 151 SER B O 1
ATOM 2626 N N . ALA B 1 152 ? 11.016 -1.687 -13.68 1 98.38 152 ALA B N 1
ATOM 2627 C CA . ALA B 1 152 ? 10.711 -2.244 -12.359 1 98.38 152 ALA B CA 1
ATOM 2628 C C . ALA B 1 152 ? 10.547 -3.76 -12.43 1 98.38 152 ALA B C 1
ATOM 2630 O O . ALA B 1 152 ? 10.188 -4.301 -13.484 1 98.38 152 ALA B O 1
ATOM 2631 N N . ILE B 1 153 ? 10.852 -4.441 -11.359 1 98.44 153 ILE B N 1
ATOM 2632 C CA . ILE B 1 153 ? 10.695 -5.887 -11.234 1 98.44 153 ILE B CA 1
ATOM 2633 C C . ILE B 1 153 ? 9.93 -6.215 -9.961 1 98.44 153 ILE B C 1
ATOM 2635 O O . ILE B 1 153 ? 10.281 -5.742 -8.875 1 98.44 153 ILE B O 1
ATOM 2639 N N . SER B 1 154 ? 8.883 -6.992 -10.094 1 98.62 154 SER B N 1
ATOM 2640 C CA . SER B 1 154 ? 8.086 -7.383 -8.938 1 98.62 154 SER B CA 1
ATOM 2641 C C . SER B 1 154 ? 7.855 -8.891 -8.906 1 98.62 154 SER B C 1
ATOM 2643 O O . SER B 1 154 ? 7.828 -9.539 -9.961 1 98.62 154 SER B O 1
ATOM 2645 N N . LEU B 1 155 ? 7.754 -9.453 -7.742 1 98.5 155 LEU B N 1
ATOM 2646 C CA . LEU B 1 155 ? 7.352 -10.836 -7.508 1 98.5 155 LEU B CA 1
ATOM 2647 C C . LEU B 1 155 ? 5.879 -10.914 -7.109 1 98.5 155 LEU B C 1
ATOM 2649 O O . LEU B 1 155 ? 5.418 -10.133 -6.273 1 98.5 155 LEU B O 1
ATOM 2653 N N . HIS B 1 156 ? 5.188 -11.797 -7.691 1 98.62 156 HIS B N 1
ATOM 2654 C CA . HIS B 1 156 ? 3.773 -12.031 -7.426 1 98.62 156 HIS B CA 1
ATOM 2655 C C . HIS B 1 156 ? 3.523 -13.469 -6.98 1 98.62 156 HIS B C 1
ATOM 2657 O O . HIS B 1 156 ? 3.826 -14.406 -7.715 1 98.62 156 HIS B O 1
ATOM 2663 N N . ILE B 1 157 ? 3.006 -13.625 -5.836 1 98.75 157 ILE B N 1
ATOM 2664 C CA . ILE B 1 157 ? 2.629 -14.93 -5.297 1 98.75 157 ILE B CA 1
ATOM 2665 C C . ILE B 1 157 ? 1.107 -15.039 -5.238 1 98.75 157 ILE B C 1
ATOM 2667 O O . ILE B 1 157 ? 0.448 -14.258 -4.547 1 98.75 157 ILE B O 1
ATOM 2671 N N . TYR B 1 158 ? 0.563 -16 -5.957 1 98.5 158 TYR B N 1
ATOM 2672 C CA . TYR B 1 158 ? -0.881 -16.172 -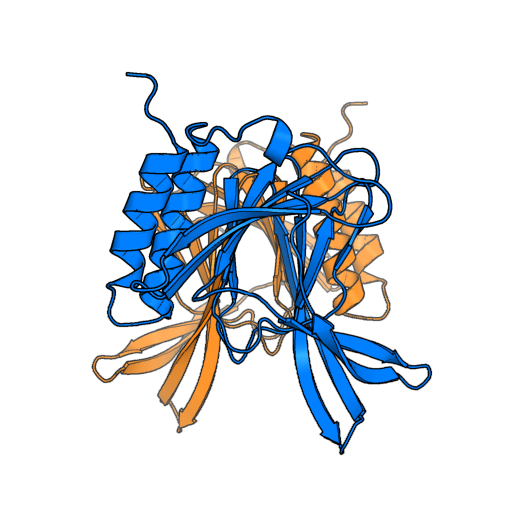6.055 1 98.5 158 TYR B CA 1
ATOM 2673 C C . TYR B 1 158 ? -1.325 -17.438 -5.328 1 98.5 158 TYR B C 1
ATOM 2675 O O . TYR B 1 158 ? -0.587 -18.438 -5.281 1 98.5 158 TYR B O 1
ATOM 2683 N N . GLY B 1 159 ? -2.566 -17.375 -4.836 1 97.62 159 GLY B N 1
ATOM 2684 C CA . GLY B 1 159 ? -3.184 -18.562 -4.266 1 97.62 159 GLY B CA 1
ATOM 2685 C C . GLY B 1 159 ? -3.666 -19.547 -5.312 1 97.62 159 GLY B C 1
ATOM 2686 O O . GLY B 1 159 ? -4.805 -20.016 -5.258 1 97.62 159 GLY B O 1
ATOM 2687 N N . GLY B 1 160 ? -2.955 -19.844 -6.309 1 97.12 160 GLY B N 1
ATOM 2688 C CA . GLY B 1 160 ? -3.223 -20.734 -7.434 1 97.12 160 GLY B CA 1
ATOM 2689 C C . GLY B 1 160 ? -2.488 -20.328 -8.695 1 97.12 160 GLY B C 1
ATOM 2690 O O . GLY B 1 160 ? -1.626 -19.453 -8.664 1 97.12 160 GLY B O 1
ATOM 2691 N N . GLU B 1 161 ? -2.801 -21.031 -9.742 1 95.62 161 GLU B N 1
ATOM 2692 C CA . GLU B 1 161 ? -2.225 -20.656 -11.031 1 95.62 161 GLU B CA 1
ATOM 2693 C C . GLU B 1 161 ? -3.072 -19.594 -11.727 1 95.62 161 GLU B C 1
ATOM 2695 O O . GLU B 1 161 ? -4.246 -19.828 -12.031 1 95.62 161 GLU B O 1
ATOM 2700 N N . MET B 1 162 ? -2.477 -18.469 -11.969 1 94.12 162 MET B N 1
ATOM 2701 C CA . MET B 1 162 ? -3.166 -17.375 -12.625 1 94.12 162 MET B CA 1
ATOM 2702 C C . MET B 1 162 ? -3.16 -17.547 -14.141 1 94.12 162 MET B C 1
ATOM 2704 O O . MET B 1 162 ? -2.236 -17.094 -14.812 1 94.12 162 MET B O 1
ATOM 2708 N N . LYS B 1 163 ? -4.227 -18.094 -14.664 1 93.81 163 LYS B N 1
ATOM 2709 C CA . LYS B 1 163 ? -4.285 -18.406 -16.094 1 93.81 163 LYS B CA 1
ATOM 2710 C C . LYS B 1 163 ? -5.129 -17.391 -16.844 1 93.81 163 LYS B C 1
ATOM 2712 O O . LYS B 1 163 ? -5.051 -17.297 -18.062 1 93.81 163 LYS B O 1
ATOM 2717 N N . GLN B 1 164 ? -5.93 -16.719 -16.125 1 95.5 164 GLN B N 1
ATOM 2718 C CA . GLN B 1 164 ? -6.809 -15.719 -16.719 1 95.5 164 GLN B CA 1
ATOM 2719 C C . GLN B 1 164 ? -7.203 -14.664 -15.68 1 95.5 164 GLN B C 1
ATOM 2721 O O . GLN B 1 164 ? -7.109 -14.906 -14.477 1 95.5 164 GLN B O 1
ATOM 2726 N N . CYS B 1 165 ? -7.555 -13.547 -16.172 1 96.88 165 CYS B N 1
ATOM 2727 C CA . CYS B 1 165 ? -8.125 -12.5 -15.336 1 96.88 165 CYS B CA 1
ATOM 2728 C C . CYS B 1 165 ? -9.172 -11.695 -16.094 1 96.88 165 CYS B C 1
ATOM 2730 O O . CYS B 1 165 ? -9.336 -11.875 -17.312 1 96.88 165 CYS B O 1
ATOM 2732 N N . SER B 1 166 ? -9.977 -11.016 -15.383 1 96.88 166 SER B N 1
ATOM 2733 C CA . SER B 1 166 ? -10.859 -10.031 -16 1 96.88 166 SER B CA 1
ATOM 2734 C C . SER B 1 166 ? -10.203 -8.648 -16.031 1 96.88 166 SER B C 1
ATOM 2736 O O . SER B 1 166 ? -9.664 -8.188 -15.031 1 96.88 166 SER B O 1
ATOM 2738 N N . VAL B 1 167 ? -10.25 -8.047 -17.141 1 97.88 167 VAL B N 1
ATOM 2739 C CA . VAL B 1 167 ? -9.797 -6.676 -17.312 1 97.88 167 VAL B CA 1
ATOM 2740 C C . VAL B 1 167 ? -10.992 -5.762 -17.562 1 97.88 167 VAL B C 1
ATOM 2742 O O . VAL B 1 167 ? -11.945 -6.145 -18.25 1 97.88 167 VAL B O 1
ATOM 2745 N N . PHE B 1 168 ? -10.953 -4.59 -17.062 1 97.81 168 PHE B N 1
ATOM 2746 C CA . PHE B 1 168 ? -12.047 -3.639 -17.172 1 97.81 168 PHE B CA 1
ATOM 2747 C C . PHE B 1 168 ? -11.609 -2.387 -17.922 1 97.81 168 PHE B C 1
ATOM 2749 O O . PHE B 1 168 ? -10.695 -1.685 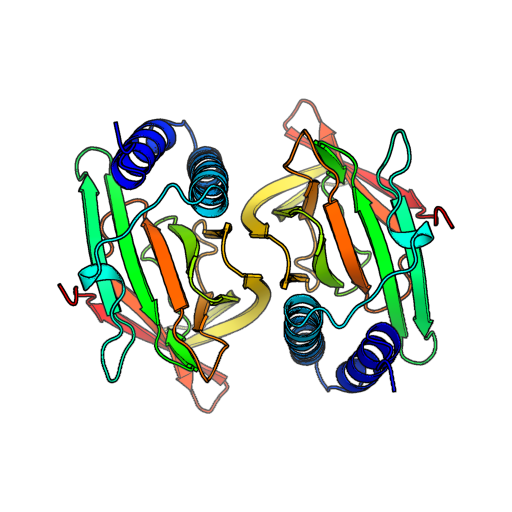-17.484 1 97.81 168 PHE B O 1
ATOM 2756 N N . GLU B 1 169 ? -12.273 -2.117 -18.969 1 96.31 169 GLU B N 1
ATOM 2757 C CA . GLU B 1 169 ? -11.914 -0.985 -19.812 1 96.31 169 GLU B CA 1
ATOM 2758 C C . GLU B 1 169 ? -12.922 0.151 -19.688 1 96.31 169 GLU B C 1
ATOM 2760 O O . GLU B 1 169 ? -14.133 -0.068 -19.797 1 96.31 169 GLU B O 1
ATOM 2765 N N . ARG B 1 170 ? -12.383 1.255 -19.438 1 95.31 170 ARG B N 1
ATOM 2766 C CA . ARG B 1 170 ? -13.234 2.428 -19.25 1 95.31 170 ARG B CA 1
ATOM 2767 C C . ARG B 1 170 ? -13.898 2.846 -20.562 1 95.31 170 ARG B C 1
ATOM 2769 O O . ARG B 1 170 ? -13.25 2.861 -21.609 1 95.31 170 ARG B O 1
ATOM 2776 N N . GLN B 1 171 ? -15.141 3.219 -20.375 1 94.56 171 GLN B N 1
ATOM 2777 C CA . GLN B 1 171 ? -15.914 3.703 -21.516 1 94.56 171 GLN B CA 1
ATOM 2778 C C . GLN B 1 171 ? -16.109 5.215 -21.438 1 94.56 171 GLN B C 1
ATOM 2780 O O . GLN B 1 171 ? -15.812 5.836 -20.422 1 94.56 171 GLN B O 1
ATOM 2785 N N . ALA B 1 172 ? -16.719 5.816 -22.516 1 93.69 172 ALA B N 1
ATOM 2786 C CA . ALA B 1 172 ? -16.891 7.266 -22.641 1 93.69 172 ALA B CA 1
ATOM 2787 C C . ALA B 1 172 ? -17.812 7.797 -21.547 1 93.69 172 ALA B C 1
ATOM 2789 O O . ALA B 1 172 ? -17.641 8.922 -21.062 1 93.69 172 ALA B O 1
ATOM 2790 N N . ASP B 1 173 ? -18.719 7.012 -21.141 1 91.94 173 ASP B N 1
ATOM 2791 C CA . ASP B 1 173 ? -19.703 7.477 -20.188 1 91.94 173 ASP B CA 1
ATOM 2792 C C . ASP B 1 173 ? -19.234 7.254 -18.75 1 91.94 173 ASP B C 1
ATOM 2794 O O . ASP B 1 173 ? -19.984 7.469 -17.797 1 91.94 173 ASP B O 1
ATOM 2798 N N . GLY B 1 174 ? -18.062 6.734 -18.641 1 91.25 174 GLY B N 1
ATOM 2799 C CA . GLY B 1 174 ? -17.5 6.535 -17.312 1 91.25 174 GLY B CA 1
ATOM 2800 C C . GLY B 1 174 ? -17.688 5.121 -16.797 1 91.25 174 GLY B C 1
ATOM 2801 O O . GLY B 1 174 ? -17.094 4.746 -15.781 1 91.25 174 GLY B O 1
ATOM 2802 N N . SER B 1 175 ? -18.469 4.438 -17.5 1 94.62 175 SER B N 1
ATOM 2803 C CA . SER B 1 175 ? -18.625 3.033 -17.125 1 94.62 175 SER B CA 1
ATOM 2804 C C . SER B 1 175 ? -17.453 2.193 -17.625 1 94.62 175 SER B C 1
ATOM 2806 O O . SER B 1 175 ? -16.547 2.711 -18.266 1 94.62 175 SER B O 1
ATOM 2808 N N . TYR B 1 176 ? -17.453 0.88 -17.156 1 97.38 176 TYR B N 1
ATOM 2809 C CA . TYR B 1 176 ? -16.422 -0.05 -17.594 1 97.38 176 TYR B CA 1
ATOM 2810 C C . TYR B 1 176 ? -17.031 -1.305 -18.203 1 97.38 176 TYR B C 1
ATOM 2812 O O . TYR B 1 176 ? -18.078 -1.777 -17.75 1 97.38 176 TYR B O 1
ATOM 2820 N N . THR B 1 177 ? -16.344 -1.829 -19.188 1 96.88 177 THR B N 1
ATOM 2821 C CA . THR B 1 177 ? -16.719 -3.123 -19.75 1 96.88 177 THR B CA 1
ATOM 2822 C C . THR B 1 177 ? -15.68 -4.184 -19.391 1 96.88 177 THR B C 1
ATOM 2824 O O . THR B 1 177 ? -14.477 -3.91 -19.391 1 96.88 177 THR B O 1
ATOM 2827 N N . ARG B 1 178 ? -16.172 -5.336 -19.141 1 97 178 ARG B N 1
ATOM 2828 C CA . ARG B 1 178 ? -15.344 -6.445 -18.703 1 97 178 ARG B CA 1
ATOM 2829 C C . ARG B 1 178 ? -14.945 -7.34 -19.859 1 97 178 ARG B C 1
ATOM 2831 O O . ARG B 1 178 ? -15.789 -7.727 -20.672 1 97 178 ARG B O 1
ATOM 2838 N N . THR B 1 179 ? -13.719 -7.699 -19.906 1 96.5 179 THR B N 1
ATOM 2839 C CA . THR B 1 179 ? -13.219 -8.688 -20.859 1 96.5 179 THR B CA 1
ATOM 2840 C C . THR B 1 179 ? -12.367 -9.742 -20.141 1 96.5 179 THR B C 1
ATOM 2842 O O . THR B 1 179 ? -11.523 -9.406 -19.312 1 96.5 179 THR B O 1
ATOM 2845 N N . GLN B 1 180 ? -12.617 -10.953 -20.531 1 95.44 180 GLN B N 1
ATOM 2846 C CA . GLN B 1 180 ? -11.758 -12.023 -20.031 1 95.44 180 GLN B CA 1
ATOM 2847 C C . GLN B 1 180 ? -10.445 -12.078 -20.797 1 95.44 180 GLN B C 1
ATOM 2849 O O . GLN B 1 180 ? -10.438 -12.125 -22.031 1 95.44 180 GLN B O 1
ATOM 2854 N N . HIS B 1 181 ? -9.414 -12.117 -20.078 1 94.88 181 HIS B N 1
ATOM 2855 C CA . HIS B 1 181 ? -8.094 -12.078 -20.688 1 94.88 181 HIS B CA 1
ATOM 2856 C C . HIS B 1 181 ? -7.27 -13.305 -20.297 1 94.88 181 HIS B C 1
ATOM 2858 O O . HIS B 1 181 ? -6.922 -13.477 -19.125 1 94.88 181 HIS B O 1
ATOM 2864 N N . PRO B 1 182 ? -6.949 -14.164 -21.281 1 94.94 182 PRO B N 1
ATOM 2865 C CA . PRO B 1 182 ? -6 -15.234 -20.984 1 94.94 182 PRO B CA 1
ATOM 2866 C C . PRO B 1 182 ? -4.59 -14.719 -20.703 1 94.94 182 PRO B C 1
ATOM 2868 O O . PRO B 1 182 ? -4.137 -13.781 -21.359 1 94.94 182 PRO B O 1
ATOM 2871 N N . LEU B 1 183 ? -3.975 -15.336 -19.703 1 94.5 183 LEU B N 1
ATOM 2872 C CA . LEU B 1 183 ? -2.621 -14.922 -19.359 1 94.5 183 LEU B CA 1
ATOM 2873 C C . LEU B 1 183 ? -1.607 -15.992 -19.75 1 94.5 183 LEU B C 1
ATOM 2875 O O . LEU B 1 183 ? -1.843 -17.188 -19.531 1 94.5 183 LEU B O 1
ATOM 2879 N N . GLY B 1 184 ? -0.552 -15.531 -20.391 1 92.75 184 GLY B N 1
ATOM 2880 C CA . GLY B 1 184 ? 0.562 -16.406 -20.734 1 92.75 184 GLY B CA 1
ATOM 2881 C C . GLY B 1 184 ? 1.865 -15.984 -20.078 1 92.75 184 GLY B C 1
ATOM 2882 O O . GLY B 1 184 ? 1.891 -15.047 -19.281 1 92.75 184 GLY B O 1
ATOM 2883 N N . TYR B 1 185 ? 2.869 -16.734 -20.312 1 95.19 18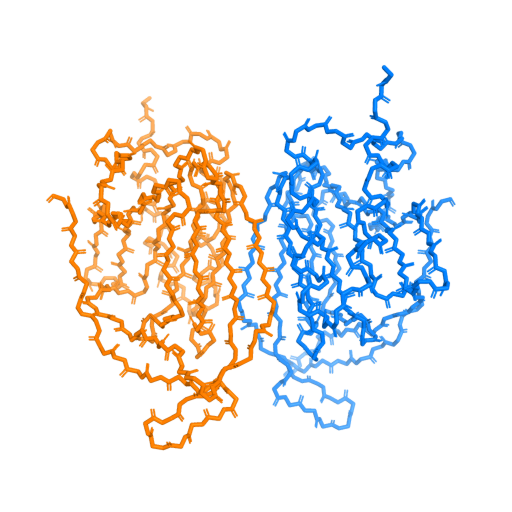5 TYR B N 1
ATOM 2884 C CA . TYR B 1 185 ? 4.199 -16.438 -19.797 1 95.19 185 TYR B CA 1
ATOM 2885 C C . TYR B 1 185 ? 5.148 -16.047 -20.938 1 95.19 185 TYR B C 1
ATOM 2887 O O . TYR B 1 185 ? 4.988 -16.5 -22.062 1 95.19 185 TYR B O 1
ATOM 2895 N N . ASP B 1 186 ? 6.043 -15.234 -20.641 1 90.88 186 ASP B N 1
ATOM 2896 C CA . ASP B 1 186 ? 7.066 -14.781 -21.578 1 90.88 186 ASP B CA 1
ATOM 2897 C C . ASP B 1 186 ? 8.352 -15.594 -21.422 1 90.88 186 ASP B C 1
ATOM 2899 O O . ASP B 1 186 ? 9.414 -15.164 -21.859 1 90.88 186 ASP B O 1
ATOM 2903 N N . ASN B 1 187 ? 8.312 -16.75 -20.703 1 79.56 187 ASN B N 1
ATOM 2904 C CA . ASN B 1 187 ? 9.484 -17.609 -20.578 1 79.56 187 ASN B CA 1
ATOM 2905 C C . ASN B 1 187 ? 9.945 -18.141 -21.938 1 79.56 187 ASN B C 1
ATOM 2907 O O . ASN B 1 187 ? 9.141 -18.25 -22.875 1 79.56 187 ASN B O 1
#

Solvent-accessible surface area (backbone atoms only — not comparable to full-atom values): 19001 Å² total; per-residue (Å²): 125,86,69,56,29,52,59,53,49,51,51,51,44,59,56,24,65,70,47,93,41,71,70,58,19,47,50,48,41,35,53,52,51,20,52,38,41,64,66,66,35,56,68,76,59,70,84,60,64,55,61,49,84,98,47,62,33,36,31,78,75,47,73,38,78,91,75,35,29,24,33,33,32,31,14,21,31,50,53,30,67,47,69,40,25,44,51,73,75,34,37,36,31,41,32,24,71,30,52,38,39,33,39,40,32,41,42,82,74,46,75,57,91,72,38,31,33,74,43,84,55,40,34,35,36,32,17,50,29,8,22,34,39,33,39,55,93,63,37,36,27,28,40,30,17,78,42,75,82,50,55,18,30,34,40,37,38,29,58,28,79,78,50,46,26,42,36,46,45,78,46,95,86,63,35,24,39,76,42,81,40,79,49,78,63,70,113,125,86,70,54,26,52,60,52,49,50,52,51,44,60,58,26,65,68,48,93,42,68,70,58,18,47,51,48,40,36,53,51,49,22,53,37,42,65,66,67,36,56,68,75,58,70,85,59,65,56,61,49,84,98,46,62,33,35,30,80,74,46,73,39,79,90,77,36,30,26,35,34,33,32,15,22,32,50,53,30,67,45,67,38,24,44,50,74,75,35,37,36,31,41,33,24,72,32,53,40,40,34,38,42,33,41,43,82,76,47,76,58,92,71,38,32,33,73,43,83,54,41,33,36,37,32,17,52,29,8,22,34,38,33,38,56,94,62,38,36,28,28,41,30,18,77,41,74,82,51,55,20,30,33,40,36,38,29,57,28,81,79,51,48,28,42,37,47,43,78,44,96,86,63,35,25,40,76,42,82,40,80,51,78,62,70,113

Organism: NCBI:txid1548547

Radius of gyration: 20.41 Å; Cα contacts (8 Å, |Δi|>4): 965; chains: 2; bounding box: 52×58×52 Å

Foldseek 3Di:
DLQALVVVLVVQLLVLLPDDDPVSSQVSSQVSQLVSLVVVSHDDDPVLADADPPAKFWAWPDDDVVSQKTKIKIKAFAPHKAAWKFQVQKKKKKAWNAAKKKKWWWDFPDDDPQWTAIDTDDIDMDHTSHMDMDHPPRGTMMMHHNGRPGMTMMMMMISHDRQKIWHWDADPVRITGIDIDGDDHPD/DLQALVVVLVVQLLVLLPDDDPVSSQVSSQVSQLVSLVVVSHDDDPVLADADPPAKAWAWPDDDVVSQKTKIKIKAFAPHKAAWKFQVQKKKKKAWNAAKKKKWWWDFPDDDPQWTAIDTDDIDMDHTSHMDMDHPPRGTMMMHHNGRPGMTMMMMMISHDRQKMWHWDADPVRITGIDIDGDDHPD

Nearest PDB structures (foldseek):
  6u4v-assembly1_A  TM=8.323E-01  e=2.972E-15  Rattus norvegicus
  8vl9-assembly1_D  TM=8.337E-01  e=3.474E-14  Homo sapiens
  6bgm-assembly1_A  TM=8.516E-01  e=6.898E-14  Homo sapiens
  6u4l-assembly1_A  TM=8.335E-01  e=7.734E-14  Rattus norvegicus
  5ezw-assembly1_A  TM=8.434E-01  e=1.823E-13  Rattus norvegicus

pLDDT: mean 94.8, std 7.58, range [32.41, 98.88]

InterPro domains:
  IPR010300 Cysteine dioxygenase type I [PF05995] (15-170)
  IPR010300 Cysteine dioxygenase type I [PTHR12918] (7-173)
  IPR011051 RmlC-like cupin domain superfamily [SSF51182] (8-174)
  IPR014710 RmlC-like jelly roll fold [G3DSA:2.60.120.10] (2-185)

Sequence (374 aa):
MSSNGTAELIRLVEEAVDQDSVAATVEAIKADLCKLIRSSQIDLPPEFITPVDGHYARRLLHKNEEKGYSIVVMTWGPGQNAPIHDHSGMWCVEGVWGGSIDVQQYELVSRDNENYRFEARNSYEAGVGSAGCLIPPYEYHSIGNPCDQTSAISLHIYGGEMKQCSVFERQADGSYTRTQHPLGYDNMSSNGTAELIRLVEEAVDQDSVAATVEAIKADLCKLIRSSQIDLPPEFITPVDGHYARRLLHKNEEKGYSIVVMTWGPGQNAPIHDHSGMWCVEGVWGGSIDVQQYELVSRDNENYRFEARNSYEAGVGSAGCLIPPYEYHSIGNPCDQTSAISLHIYGGEMKQCSVFERQADGSYTRTQHPLGYDN